Protein AF-A0A7R9XUR4-F1 (afdb_monomer_lite)

Organism: Micromonas pusilla (NCBI:txid38833)

Secondary structure (DSSP, 8-state):
---------S------------------------HHHHHHHHHHHHHHHHHHHHHHHHHHHHHHHHHHHHHHHHHHHHHHHHHHHHHHHHHHHHHHHHHHHHHHHHHHHHHHHHHHHTTS---------HHHHHH-STTEEEEEE-SS-EEEEETTS-EEE-S---HHHHHHHHT--TTSPPEE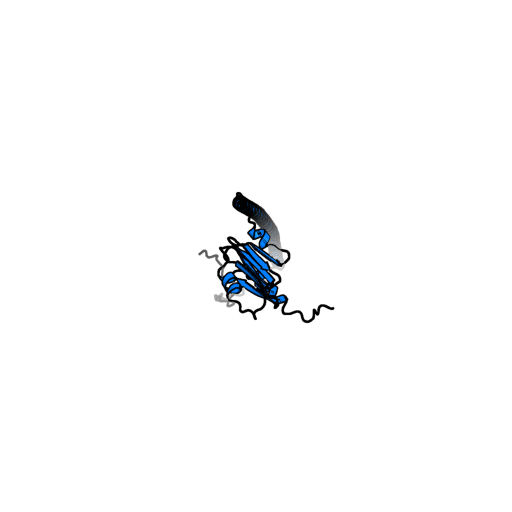EEEE-STT-EEEEETTS-EEEES--HHHHHHHTTGGG----PPP-

Sequence (229 aa):
MEAIFINPRVHTGKGYYERENVPAVATRRAEEVDREEANWIADCLRLELQDVEGHIAEMTACRDEFKRRLNAIEQAERKRQEAEAEKKRQAERVEAEKKRQAAEKKRQEEQKGLRRERGLYAHAYTFHNEDVNENFDESVSCIAMGDRATLMVYDHGGYSYTEGMPTGLYNKLHHRGANQPKPTYVAMGSMDRWYVRYDSGVSQWNNVPNSLTDAESYSAGMPGFRPGP

Radius of gyration: 51.28 Å; chains: 1; bounding box: 94×63×126 Å

Structure (mmCIF, N/CA/C/O backbone):
data_AF-A0A7R9XUR4-F1
#
_entry.id   AF-A0A7R9XUR4-F1
#
loop_
_atom_site.group_PDB
_atom_site.id
_atom_site.type_symbol
_atom_site.label_atom_id
_atom_site.label_alt_id
_atom_site.label_comp_id
_atom_site.label_asym_id
_atom_site.label_entity_id
_atom_site.label_seq_id
_atom_site.pdbx_PDB_ins_code
_atom_site.Cartn_x
_atom_site.Cartn_y
_atom_site.Cartn_z
_atom_site.occupancy
_atom_site.B_iso_or_equiv
_atom_site.auth_seq_id
_atom_site.auth_comp_id
_atom_site.auth_asym_id
_atom_site.auth_atom_id
_atom_site.pdbx_PDB_model_num
ATOM 1 N N . MET A 1 1 ? -3.921 -23.334 39.242 1.00 42.34 1 MET A N 1
ATOM 2 C CA . MET A 1 1 ? -4.392 -24.127 40.393 1.00 42.34 1 MET A CA 1
ATOM 3 C C . MET A 1 1 ? -5.076 -23.168 41.338 1.00 42.34 1 MET A C 1
ATOM 5 O O . MET A 1 1 ? -4.373 -22.425 41.995 1.00 42.34 1 MET A O 1
ATOM 9 N N . GLU A 1 2 ? -6.403 -23.154 41.356 1.00 35.41 2 GLU A N 1
ATOM 10 C CA . GLU A 1 2 ? -7.205 -22.590 42.447 1.00 35.41 2 GLU A CA 1
ATOM 11 C C . GLU A 1 2 ? -8.603 -23.202 42.314 1.00 35.41 2 GLU A C 1
ATOM 13 O O . GLU A 1 2 ? -9.255 -23.081 41.277 1.00 35.41 2 GLU A O 1
ATOM 18 N N . ALA A 1 3 ? -8.982 -24.003 43.307 1.00 41.41 3 ALA A N 1
ATOM 19 C CA . ALA A 1 3 ? -10.209 -24.782 43.320 1.00 41.41 3 ALA A CA 1
ATOM 20 C C . ALA A 1 3 ? -11.328 -23.946 43.949 1.00 41.41 3 ALA A C 1
ATOM 22 O O . ALA A 1 3 ? -11.285 -23.642 45.140 1.00 41.41 3 ALA A O 1
ATOM 23 N N . ILE A 1 4 ? -12.335 -23.589 43.152 1.00 42.12 4 ILE A N 1
ATOM 24 C CA . ILE A 1 4 ? -13.571 -22.979 43.645 1.00 42.12 4 ILE A CA 1
ATOM 25 C C . ILE A 1 4 ? -14.556 -24.112 43.939 1.00 42.12 4 ILE A C 1
ATOM 27 O O . ILE A 1 4 ? -14.951 -24.874 43.058 1.00 42.12 4 ILE A O 1
ATOM 31 N N . PHE A 1 5 ? -14.891 -24.230 45.220 1.00 42.75 5 PHE A N 1
ATOM 32 C CA . PHE A 1 5 ? -15.833 -25.172 45.806 1.00 42.75 5 PHE A CA 1
ATOM 33 C C . PHE A 1 5 ? -17.189 -25.150 45.086 1.00 42.75 5 PHE A C 1
ATOM 35 O O . PHE A 1 5 ? -17.923 -24.166 45.158 1.00 42.75 5 PHE A O 1
ATOM 42 N N . ILE A 1 6 ? -17.563 -26.274 44.472 1.00 48.28 6 ILE A N 1
ATOM 43 C CA . ILE A 1 6 ? -18.945 -26.562 44.081 1.00 48.28 6 ILE A CA 1
ATOM 44 C C . ILE A 1 6 ? -19.453 -27.619 45.055 1.00 48.28 6 ILE A C 1
ATOM 46 O O . ILE A 1 6 ? -19.022 -28.767 45.027 1.00 48.28 6 ILE A O 1
ATOM 50 N N . ASN A 1 7 ? -20.329 -27.190 45.958 1.00 40.88 7 ASN A N 1
ATOM 51 C CA . ASN A 1 7 ? -20.995 -28.007 46.963 1.00 40.88 7 ASN A CA 1
ATOM 52 C C . ASN A 1 7 ? -21.935 -29.019 46.264 1.00 40.88 7 ASN A C 1
ATOM 54 O O . ASN A 1 7 ? -22.969 -28.604 45.735 1.00 40.88 7 ASN A O 1
ATOM 58 N N . PRO A 1 8 ? -21.626 -30.330 46.214 1.00 45.00 8 PRO A N 1
ATOM 59 C CA . PRO A 1 8 ? -22.431 -31.306 45.497 1.00 45.00 8 PRO A CA 1
ATOM 60 C C . PRO A 1 8 ? -23.414 -31.947 46.479 1.00 45.00 8 PRO A C 1
ATOM 62 O O . PRO A 1 8 ? -23.272 -33.099 46.881 1.00 45.00 8 PRO A O 1
ATOM 65 N N . ARG A 1 9 ? -24.415 -31.183 46.917 1.00 45.38 9 ARG A N 1
ATOM 66 C CA . ARG A 1 9 ? -25.551 -31.718 47.681 1.00 45.38 9 ARG A CA 1
ATOM 67 C C . ARG A 1 9 ? -26.857 -31.210 47.099 1.00 45.38 9 ARG A C 1
ATOM 69 O O . ARG A 1 9 ? -27.591 -30.455 47.720 1.00 45.38 9 ARG A O 1
ATOM 76 N N . VAL A 1 10 ? -27.138 -31.661 45.882 1.00 48.62 10 VAL A N 1
ATOM 77 C CA . VAL A 1 10 ? -28.459 -31.547 45.269 1.00 48.62 10 VAL A CA 1
ATOM 78 C C . VAL A 1 10 ? -28.805 -32.907 44.657 1.00 48.62 10 VAL A C 1
ATOM 80 O O . VAL A 1 10 ? -28.312 -33.283 43.602 1.00 48.62 10 VAL A O 1
ATOM 83 N N . HIS A 1 11 ? -29.631 -33.641 45.403 1.00 49.12 11 HIS A N 1
ATOM 84 C CA . HIS A 1 11 ? -30.520 -34.722 44.971 1.00 49.12 11 HIS A CA 1
ATOM 85 C C . HIS A 1 11 ? -29.920 -35.961 44.285 1.00 49.12 11 HIS A C 1
ATOM 87 O O . HIS A 1 11 ? -30.037 -36.154 43.080 1.00 49.12 11 HIS A O 1
ATOM 93 N N . THR A 1 12 ? -29.494 -36.927 45.100 1.00 43.06 12 THR A N 1
ATOM 94 C CA . THR A 1 12 ? -29.798 -38.336 44.819 1.00 43.06 12 THR A CA 1
ATOM 95 C C . THR A 1 12 ? -30.914 -38.770 45.762 1.00 43.06 12 THR A C 1
ATOM 97 O O . THR A 1 12 ? -30.733 -38.935 46.966 1.00 43.06 12 THR A O 1
ATOM 100 N N . GLY A 1 13 ? -32.125 -38.870 45.215 1.00 49.09 13 GLY A N 1
ATOM 101 C CA . GLY A 1 13 ? -33.269 -39.414 45.928 1.00 49.09 13 GLY A CA 1
ATOM 102 C C . GLY A 1 13 ? -32.996 -40.864 46.307 1.00 49.09 13 GLY A C 1
ATOM 103 O O . GLY A 1 13 ? -32.956 -41.724 45.433 1.00 49.09 13 GLY A O 1
ATOM 104 N N . LYS A 1 14 ? -32.774 -41.104 47.600 1.00 38.53 14 LYS A N 1
ATOM 105 C CA . LYS A 1 14 ? -32.957 -42.372 48.319 1.00 38.53 14 LYS A CA 1
ATOM 106 C C . LYS A 1 14 ? -32.750 -42.072 49.800 1.00 38.53 14 LYS A C 1
ATOM 108 O O . LYS A 1 14 ? -31.632 -41.855 50.257 1.00 38.53 14 LYS A O 1
ATOM 113 N N . GLY A 1 15 ? -33.867 -41.953 50.508 1.00 39.53 15 GLY A N 1
ATOM 114 C CA . GLY A 1 15 ? -33.889 -41.704 51.939 1.00 39.53 15 GLY A CA 1
ATOM 115 C C . GLY A 1 15 ? -33.378 -42.912 52.713 1.00 39.53 15 GLY A C 1
ATOM 116 O O . GLY A 1 15 ? -33.797 -44.037 52.461 1.00 39.53 15 GLY A O 1
ATOM 117 N N . TYR A 1 16 ? -32.517 -42.639 53.683 1.00 41.19 16 TYR A N 1
ATOM 118 C CA . TYR A 1 16 ? -32.269 -43.507 54.822 1.00 41.19 16 TYR A CA 1
ATOM 119 C C . TYR A 1 16 ? -32.340 -42.619 56.061 1.00 41.19 16 TYR A C 1
ATOM 121 O O . TYR A 1 16 ? -31.356 -42.003 56.454 1.00 41.19 16 TYR A O 1
ATOM 129 N N . TYR A 1 17 ? -33.537 -42.508 56.628 1.00 41.31 17 TYR A N 1
ATOM 130 C CA . TYR A 1 17 ? -33.683 -42.223 58.047 1.00 41.31 17 TYR A CA 1
ATOM 131 C C . TYR A 1 17 ? -34.222 -43.507 58.661 1.00 41.31 17 TYR A C 1
ATOM 1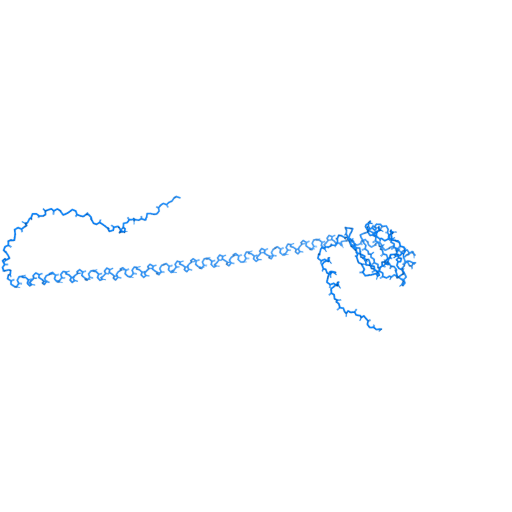33 O O . TYR A 1 17 ? -35.310 -43.966 58.304 1.00 41.31 17 TYR A O 1
ATOM 141 N N . GLU A 1 18 ? -33.413 -44.130 59.511 1.00 43.62 18 GLU A N 1
ATOM 142 C CA . GLU A 1 18 ? -33.859 -45.207 60.381 1.00 43.62 18 GLU A CA 1
ATOM 143 C C . GLU A 1 18 ? -35.013 -44.678 61.237 1.00 43.62 18 GLU A C 1
ATOM 145 O O . GLU A 1 18 ? -34.904 -43.639 61.890 1.00 43.62 18 GLU A O 1
ATOM 150 N N . ARG A 1 19 ? -36.151 -45.378 61.205 1.00 40.25 19 ARG A N 1
ATOM 151 C CA . ARG A 1 19 ? -37.194 -45.200 62.213 1.00 40.25 19 ARG A CA 1
ATOM 152 C C . ARG A 1 19 ? -36.639 -45.757 63.514 1.00 40.25 19 ARG A C 1
ATOM 154 O O . ARG A 1 19 ? -36.686 -46.966 63.731 1.00 40.25 19 ARG A O 1
ATOM 161 N N . GLU A 1 20 ? -36.141 -44.879 64.377 1.00 40.34 20 GLU A N 1
ATOM 162 C CA . GLU A 1 20 ? -36.091 -45.197 65.796 1.00 40.34 20 GLU A CA 1
ATOM 163 C C . GLU A 1 20 ? -37.498 -45.609 66.231 1.00 40.34 20 GLU A C 1
ATOM 165 O O . GLU A 1 20 ? -38.502 -44.949 65.942 1.00 40.34 20 GLU A O 1
ATOM 170 N N . ASN A 1 21 ? -37.558 -46.784 66.841 1.00 43.53 21 ASN A N 1
ATOM 171 C CA . ASN A 1 21 ? -38.768 -47.418 67.316 1.00 43.53 21 ASN A CA 1
ATOM 172 C C . ASN A 1 21 ? -39.282 -46.597 68.507 1.00 43.53 21 ASN A C 1
ATOM 174 O O . ASN A 1 21 ? -38.907 -46.847 69.651 1.00 43.53 21 ASN A O 1
ATOM 178 N N . VAL A 1 22 ? -40.078 -45.563 68.224 1.00 42.28 22 VAL A N 1
ATOM 179 C CA . VAL A 1 22 ? -40.751 -44.768 69.252 1.00 42.28 22 VAL A CA 1
ATOM 180 C C . VAL A 1 22 ? -41.670 -45.726 70.015 1.00 42.28 22 VAL A C 1
ATOM 182 O O . VAL A 1 22 ? -42.561 -46.316 69.395 1.00 42.28 22 VAL A O 1
ATOM 185 N N . PRO A 1 23 ? -41.470 -45.942 71.329 1.00 40.78 23 PRO A N 1
ATOM 186 C CA . PRO A 1 23 ? -42.371 -46.782 72.097 1.00 40.78 23 PRO A CA 1
ATOM 187 C C . PRO A 1 23 ? -43.762 -46.165 72.011 1.00 40.78 23 PRO A C 1
ATOM 189 O O . PRO A 1 23 ? -43.909 -44.950 72.149 1.00 40.78 23 PRO A O 1
ATOM 192 N N . ALA A 1 24 ? -44.764 -47.006 71.742 1.00 44.66 24 ALA A N 1
ATOM 193 C CA . ALA A 1 24 ? -46.162 -46.614 71.673 1.00 44.66 24 ALA A CA 1
ATOM 194 C C . ALA A 1 24 ? -46.514 -45.794 72.920 1.00 44.66 24 ALA A C 1
ATOM 196 O O . ALA A 1 24 ? -46.679 -46.334 74.016 1.00 44.66 24 ALA A O 1
ATOM 197 N N . VAL A 1 25 ? -46.576 -44.473 72.745 1.00 42.31 25 VAL A N 1
ATOM 198 C CA . VAL A 1 25 ? -47.071 -43.558 73.760 1.00 42.31 25 VAL A CA 1
ATOM 199 C C . VAL A 1 25 ? -48.511 -43.974 73.975 1.00 42.31 25 VAL A C 1
ATOM 201 O O . VAL A 1 25 ? -49.336 -43.887 73.066 1.00 42.31 25 VAL A O 1
ATOM 204 N N . ALA A 1 26 ? -48.769 -44.512 75.165 1.00 41.31 26 ALA A N 1
ATOM 205 C CA . ALA A 1 26 ? -50.099 -44.814 75.642 1.00 41.31 26 ALA A CA 1
ATOM 206 C C . ALA A 1 26 ? -51.014 -43.644 75.276 1.00 41.31 26 ALA A C 1
ATOM 208 O O . ALA A 1 26 ? -50.764 -42.513 75.698 1.00 41.31 26 ALA A O 1
ATOM 209 N N . THR A 1 27 ? -52.048 -43.918 74.480 1.00 47.22 27 THR A N 1
ATOM 210 C CA . THR A 1 27 ? -53.182 -43.023 74.266 1.00 47.22 27 THR A CA 1
ATOM 211 C C . THR A 1 27 ? -53.819 -42.769 75.625 1.00 47.22 27 THR A C 1
ATOM 213 O O . THR A 1 27 ? -54.737 -43.468 76.058 1.00 47.22 27 THR A O 1
ATOM 216 N N . ARG A 1 28 ? -53.274 -41.787 76.345 1.00 43.75 28 ARG A N 1
ATOM 217 C CA . ARG A 1 28 ? -53.955 -41.140 77.449 1.00 43.75 28 ARG A CA 1
ATOM 218 C C . ARG A 1 28 ? -55.170 -40.473 76.831 1.00 43.75 28 ARG A C 1
ATOM 220 O O . ARG A 1 28 ? -55.047 -39.676 75.906 1.00 43.75 28 ARG A O 1
ATOM 227 N N . ARG A 1 29 ? -56.323 -40.935 77.307 1.00 41.81 29 ARG A N 1
ATOM 228 C CA . ARG A 1 29 ? -57.635 -40.293 77.286 1.00 41.81 29 ARG A CA 1
ATOM 229 C C . ARG A 1 29 ? -57.513 -38.820 76.878 1.00 41.81 29 ARG A C 1
ATOM 231 O O . ARG A 1 29 ? -56.930 -38.037 77.620 1.00 41.81 29 ARG A O 1
ATOM 238 N N . ALA A 1 30 ? -58.032 -38.482 75.699 1.00 44.97 30 ALA A N 1
ATOM 239 C CA . ALA A 1 30 ? -58.377 -37.106 75.387 1.00 44.97 30 ALA A CA 1
ATOM 240 C C . ALA A 1 30 ? -59.469 -36.719 76.389 1.00 44.97 30 ALA A C 1
ATOM 242 O O . ALA A 1 30 ? -60.631 -37.094 76.234 1.00 44.97 30 ALA A O 1
ATOM 243 N N . GLU A 1 31 ? -59.050 -36.120 77.497 1.00 52.34 31 GLU A N 1
ATOM 244 C CA . GLU A 1 31 ? -59.938 -35.339 78.341 1.00 52.34 31 GLU A CA 1
ATOM 245 C C . GLU A 1 31 ? -60.527 -34.248 77.443 1.00 52.34 31 GLU A C 1
ATOM 247 O O . GLU A 1 31 ? -59.823 -33.706 76.586 1.00 52.34 31 GLU A O 1
ATOM 252 N N . GLU A 1 32 ? -61.835 -34.017 77.557 1.00 52.84 32 GLU A N 1
ATOM 253 C CA . GLU A 1 32 ? -62.508 -32.884 76.929 1.00 52.84 32 GLU A CA 1
ATOM 254 C C . GLU A 1 32 ? -61.801 -31.615 77.409 1.00 52.84 32 GLU A C 1
ATOM 256 O O . GLU A 1 32 ? -62.109 -31.087 78.472 1.00 52.84 32 GLU A O 1
ATOM 261 N N . VAL A 1 33 ? -60.800 -31.167 76.646 1.00 53.78 33 VAL A N 1
ATOM 262 C CA . VAL A 1 33 ? -60.282 -29.809 76.746 1.00 53.78 33 VAL A CA 1
ATOM 263 C C . VAL A 1 33 ? -61.493 -28.932 76.513 1.00 53.78 33 VAL A C 1
ATOM 265 O O . VAL A 1 33 ? -62.175 -29.075 75.488 1.00 53.78 33 VAL A O 1
ATOM 268 N N . ASP A 1 34 ? -61.799 -28.102 77.503 1.00 59.34 34 ASP A N 1
ATOM 269 C CA . ASP A 1 34 ? -62.943 -27.218 77.440 1.00 59.34 34 ASP A CA 1
ATOM 270 C C . ASP A 1 34 ? -62.868 -26.449 76.117 1.00 59.34 34 ASP A C 1
ATOM 272 O O . ASP A 1 34 ? -61.794 -26.011 75.687 1.00 59.34 34 ASP A O 1
ATOM 276 N N . ARG A 1 35 ? -63.989 -26.357 75.403 1.00 66.00 35 ARG A N 1
ATOM 277 C CA . ARG A 1 35 ? -64.010 -25.844 74.023 1.00 66.00 35 ARG A CA 1
ATOM 278 C C . ARG A 1 35 ? -63.447 -24.412 73.967 1.00 66.00 35 ARG A C 1
ATOM 280 O O . ARG A 1 35 ? -62.932 -23.990 72.936 1.00 66.00 35 ARG A O 1
ATOM 287 N N . GLU A 1 36 ? -63.507 -23.703 75.093 1.00 66.19 36 GLU A N 1
ATOM 288 C CA . GLU A 1 36 ? -62.889 -22.397 75.329 1.00 66.19 36 GLU A CA 1
ATOM 289 C C . GLU A 1 36 ? -61.356 -22.438 75.433 1.00 66.19 36 GLU A C 1
ATOM 291 O O . GLU A 1 36 ? -60.692 -21.588 74.844 1.00 66.19 36 GLU A O 1
ATOM 296 N N . GLU A 1 37 ? -60.771 -23.431 76.102 1.00 72.81 37 GLU A N 1
ATOM 297 C CA . GLU A 1 37 ? -59.318 -23.560 76.280 1.00 72.81 37 GLU A CA 1
ATOM 298 C C . GLU A 1 37 ? -58.626 -23.927 74.955 1.00 72.81 37 GLU A C 1
ATOM 300 O O . GLU A 1 37 ? -57.595 -23.356 74.593 1.00 72.81 37 GLU A O 1
ATOM 305 N N . ALA A 1 38 ? -59.249 -24.806 74.162 1.00 75.12 38 ALA A N 1
ATOM 306 C CA . ALA A 1 38 ? -58.788 -25.132 72.812 1.00 75.12 38 ALA A CA 1
ATOM 307 C C . ALA A 1 38 ? -58.878 -23.927 71.855 1.00 75.12 38 ALA A C 1
ATOM 309 O O . ALA A 1 38 ? -57.972 -23.714 71.047 1.00 75.12 38 ALA A O 1
ATOM 310 N N . ASN A 1 39 ? -59.941 -23.119 71.964 1.00 79.81 39 ASN A N 1
ATOM 311 C CA . ASN A 1 39 ? -60.085 -21.884 71.190 1.00 79.81 39 ASN A CA 1
ATOM 312 C C . ASN A 1 39 ? -59.041 -20.833 71.595 1.00 79.81 39 ASN A C 1
ATOM 314 O O . ASN A 1 39 ? -58.477 -20.178 70.723 1.00 79.81 39 ASN A O 1
ATOM 318 N N . TRP A 1 40 ? -58.728 -20.712 72.887 1.00 84.06 40 TRP A N 1
ATOM 319 C CA . TRP A 1 40 ? -57.701 -19.790 73.375 1.00 84.06 40 TRP A CA 1
ATOM 320 C C . TRP A 1 40 ? -56.297 -20.160 72.872 1.00 84.06 40 TRP A C 1
ATOM 322 O O . TRP A 1 40 ? -55.581 -19.301 72.360 1.00 84.06 40 TRP A O 1
ATOM 332 N N . ILE A 1 41 ? -55.923 -21.445 72.923 1.00 83.44 41 ILE A N 1
ATOM 333 C CA . ILE A 1 41 ? -54.640 -21.927 72.377 1.00 83.44 41 ILE A CA 1
ATOM 334 C C . ILE A 1 41 ? -54.569 -21.688 70.861 1.00 83.44 41 ILE A C 1
ATOM 336 O O . ILE A 1 41 ? -53.531 -21.260 70.350 1.00 83.44 41 ILE A O 1
ATOM 340 N N . ALA A 1 42 ? -55.665 -21.937 70.137 1.00 82.75 42 ALA A N 1
ATOM 341 C CA . ALA A 1 42 ? -55.741 -21.677 68.703 1.00 82.75 42 ALA A CA 1
ATOM 342 C C . ALA A 1 42 ? -55.574 -20.183 68.374 1.00 82.75 42 ALA A C 1
ATOM 344 O O . ALA A 1 42 ? -54.839 -19.857 67.441 1.00 82.75 42 ALA A O 1
ATOM 345 N N . ASP A 1 43 ? -56.182 -19.281 69.149 1.00 84.31 43 ASP A N 1
ATOM 346 C CA . ASP A 1 43 ? -56.020 -17.832 68.980 1.00 84.31 43 ASP A CA 1
ATOM 347 C C . ASP A 1 43 ? -54.592 -17.362 69.298 1.00 84.31 43 ASP A C 1
ATOM 349 O O . ASP A 1 43 ? -54.036 -16.554 68.548 1.00 84.31 43 ASP A O 1
ATOM 353 N N . CYS A 1 44 ? -53.953 -17.905 70.341 1.00 84.94 44 CYS A N 1
ATOM 354 C CA . CYS A 1 44 ? -52.548 -17.625 70.658 1.00 84.94 44 CYS A CA 1
ATOM 355 C C . CYS A 1 44 ? -51.604 -18.049 69.523 1.00 84.94 44 CYS A C 1
ATOM 357 O O . CYS A 1 44 ? -50.788 -17.247 69.070 1.00 84.94 44 CYS A O 1
ATOM 359 N N . LEU A 1 45 ? -51.755 -19.271 69.005 1.00 86.50 45 LEU A N 1
ATOM 360 C CA . LEU A 1 45 ? -50.951 -19.759 67.878 1.00 86.50 45 LEU A CA 1
ATOM 361 C C . LEU A 1 45 ? -51.198 -18.948 66.601 1.00 86.50 45 LEU A C 1
ATOM 363 O O . LEU A 1 45 ? -50.281 -18.733 65.811 1.00 86.50 45 LEU A O 1
ATOM 367 N N . ARG A 1 46 ? -52.430 -18.475 66.388 1.00 86.56 46 ARG A N 1
ATOM 368 C CA . ARG A 1 46 ? -52.774 -17.630 65.239 1.00 86.56 46 ARG A CA 1
ATOM 369 C C . ARG A 1 46 ? -52.060 -16.280 65.293 1.00 86.56 46 ARG A C 1
ATOM 371 O O . ARG A 1 46 ? -51.617 -15.798 64.254 1.00 86.56 46 ARG A O 1
ATOM 378 N N . LEU A 1 47 ? -51.935 -15.692 66.483 1.00 85.88 47 LEU A N 1
ATOM 379 C CA . LEU A 1 47 ? -51.187 -14.450 66.696 1.00 85.88 47 LEU A CA 1
ATOM 380 C C . LEU A 1 47 ? -49.684 -14.646 66.456 1.00 85.88 47 LEU A C 1
ATOM 382 O O . LEU A 1 47 ? -49.075 -13.832 65.768 1.00 85.88 47 LEU A O 1
ATOM 386 N N . GLU A 1 48 ? -49.098 -15.740 66.946 1.00 86.50 48 GLU A N 1
ATOM 387 C CA . GLU A 1 48 ? -47.683 -16.061 66.695 1.00 86.50 48 GLU A CA 1
ATOM 388 C C . GLU A 1 48 ? -47.401 -16.328 65.210 1.00 86.50 48 GLU A C 1
ATOM 390 O O . GLU A 1 48 ? -46.396 -15.866 64.672 1.00 86.50 48 GLU A O 1
ATOM 395 N N . LEU A 1 49 ? -48.306 -17.024 64.513 1.00 86.69 49 LEU A N 1
ATOM 396 C CA . LEU A 1 49 ? -48.198 -17.231 63.067 1.00 86.69 49 LEU A CA 1
ATOM 397 C C . LEU A 1 49 ? -48.267 -15.908 62.297 1.00 86.69 49 LEU A C 1
ATOM 399 O O . LEU A 1 49 ? -47.475 -15.717 61.378 1.00 86.69 49 LEU A O 1
ATOM 403 N N . GLN A 1 50 ? -49.151 -14.982 62.687 1.00 89.94 50 GLN A N 1
ATOM 404 C CA . GLN A 1 50 ? -49.206 -13.646 62.081 1.00 89.94 50 GLN A CA 1
ATOM 405 C C . GLN A 1 50 ? -47.913 -12.854 62.304 1.00 89.94 50 GLN A C 1
ATOM 407 O O . GLN A 1 50 ? -47.461 -12.161 61.393 1.00 89.94 50 GLN A O 1
ATOM 412 N N . ASP A 1 51 ? -47.302 -12.967 63.483 1.00 91.00 51 ASP A N 1
ATOM 413 C CA . ASP A 1 51 ? -46.035 -12.300 63.784 1.00 91.00 51 ASP A CA 1
ATOM 414 C C . ASP A 1 51 ? -44.881 -12.877 62.946 1.00 91.00 51 ASP A C 1
ATOM 416 O O . ASP A 1 51 ? -44.098 -12.140 62.342 1.00 91.00 51 ASP A O 1
ATOM 420 N N . VAL A 1 52 ? -44.813 -14.205 62.807 1.00 89.94 52 VAL A N 1
ATOM 421 C CA . VAL A 1 52 ? -43.819 -14.873 61.951 1.00 89.94 52 VAL A CA 1
ATOM 422 C C . VAL A 1 52 ? -44.035 -14.540 60.471 1.00 89.94 52 VAL A C 1
ATOM 424 O O . VAL A 1 52 ? -43.067 -14.277 59.756 1.00 89.94 52 VAL A O 1
ATOM 427 N N . GLU A 1 53 ? -45.280 -14.504 59.994 1.00 91.31 53 GLU A N 1
ATOM 428 C CA . GLU A 1 53 ? -45.610 -14.069 58.632 1.00 91.31 53 GLU A CA 1
ATOM 429 C C . GLU A 1 53 ? -45.198 -12.610 58.383 1.00 91.31 53 GLU A C 1
ATOM 431 O O . GLU A 1 53 ? -44.654 -12.303 57.318 1.00 91.31 53 GLU A O 1
ATOM 436 N N . GLY A 1 54 ? -45.373 -11.733 59.378 1.00 90.75 54 GLY A N 1
ATOM 437 C CA . GLY A 1 54 ? -44.884 -10.354 59.358 1.00 90.75 54 GLY A CA 1
ATOM 438 C C . GLY A 1 54 ? -43.364 -10.279 59.203 1.00 90.75 54 GLY A C 1
ATOM 439 O O . GLY A 1 54 ? -42.864 -9.642 58.273 1.00 90.75 54 GLY A O 1
ATOM 440 N N . HIS A 1 55 ? -42.619 -11.014 60.030 1.00 91.88 55 HIS A N 1
ATOM 441 C CA . HIS A 1 55 ? -41.158 -11.080 59.938 1.00 91.88 55 HIS A CA 1
ATOM 442 C C . HIS A 1 55 ? -40.674 -11.669 58.600 1.00 91.88 55 HIS A C 1
ATOM 444 O O . HIS A 1 55 ? -39.686 -11.200 58.027 1.00 91.88 55 HIS A O 1
ATOM 450 N N . ILE A 1 56 ? -41.367 -12.675 58.053 1.00 91.75 56 ILE A N 1
ATOM 451 C CA . ILE A 1 56 ? -41.066 -13.220 56.720 1.00 91.75 56 ILE A CA 1
ATOM 452 C C . ILE A 1 56 ? -41.290 -12.147 55.647 1.00 91.75 56 ILE A C 1
ATOM 454 O O . ILE A 1 56 ? -40.442 -11.984 54.764 1.00 91.75 56 ILE A O 1
ATOM 458 N N . ALA A 1 57 ? -42.384 -11.387 55.721 1.00 91.44 57 ALA A N 1
ATOM 459 C CA . ALA A 1 57 ? -42.662 -10.304 54.784 1.00 91.44 57 ALA A CA 1
ATOM 460 C C . ALA A 1 57 ? -41.556 -9.233 54.813 1.00 91.44 57 ALA A C 1
ATOM 462 O O . ALA A 1 57 ? -41.019 -8.880 53.759 1.00 91.44 57 ALA A O 1
ATOM 463 N N . GLU A 1 58 ? -41.122 -8.796 55.995 1.00 93.00 58 GLU A N 1
ATOM 464 C CA . GLU A 1 58 ? -40.016 -7.841 56.148 1.00 93.00 58 GLU A CA 1
ATOM 465 C C . GLU A 1 58 ? -38.696 -8.378 55.582 1.00 93.00 58 GLU A C 1
ATOM 467 O O . GLU A 1 58 ? -38.015 -7.702 54.803 1.00 93.00 58 GLU A O 1
ATOM 472 N N . MET A 1 59 ? -38.360 -9.632 55.893 1.00 92.44 59 MET A N 1
ATOM 473 C CA . MET A 1 59 ? -37.160 -10.290 55.373 1.00 92.44 59 MET A CA 1
ATOM 474 C C . MET A 1 59 ? -37.186 -10.422 53.846 1.00 92.44 59 MET A C 1
ATOM 476 O O . MET A 1 59 ? -36.157 -10.246 53.186 1.00 92.44 59 MET A O 1
ATOM 480 N N . THR A 1 60 ? -38.350 -10.699 53.252 1.00 93.25 60 THR A N 1
ATOM 481 C CA . THR A 1 60 ? -38.488 -10.756 51.789 1.00 93.25 60 THR A CA 1
ATOM 482 C C . THR A 1 60 ? -38.368 -9.381 51.136 1.00 93.25 60 THR A C 1
ATOM 484 O O . THR A 1 60 ? -37.677 -9.270 50.121 1.00 93.25 60 THR A O 1
ATOM 487 N N . ALA A 1 61 ? -38.936 -8.333 51.738 1.00 92.88 61 ALA A N 1
ATOM 488 C CA . ALA A 1 61 ? -38.796 -6.960 51.259 1.00 92.88 61 ALA A CA 1
ATOM 489 C C . ALA A 1 61 ? -37.332 -6.493 51.309 1.00 92.88 61 ALA A C 1
ATOM 491 O O . ALA A 1 61 ? -36.805 -5.981 50.319 1.00 92.88 61 ALA A O 1
ATOM 492 N N . CYS A 1 62 ? -36.646 -6.767 52.422 1.00 94.38 62 CYS A N 1
ATOM 493 C CA . CYS A 1 62 ? -35.227 -6.475 52.605 1.00 94.38 62 CYS A CA 1
ATOM 494 C C . CYS A 1 62 ? -34.359 -7.208 51.566 1.00 94.38 62 CYS A C 1
ATOM 496 O O . CYS A 1 62 ? -33.528 -6.604 50.882 1.00 94.38 62 CYS A O 1
ATOM 498 N N . ARG A 1 63 ? -34.604 -8.508 51.356 1.00 94.50 63 ARG A N 1
ATOM 499 C CA . ARG A 1 63 ? -33.919 -9.309 50.328 1.00 94.50 63 ARG A CA 1
ATOM 500 C C . ARG A 1 63 ? -34.108 -8.732 48.924 1.00 94.50 63 ARG A C 1
ATOM 502 O O . ARG A 1 63 ? -33.159 -8.704 48.138 1.00 94.50 63 ARG A O 1
ATOM 509 N N . ASP A 1 64 ? -35.319 -8.312 48.582 1.00 94.69 64 ASP A N 1
ATOM 510 C CA . ASP A 1 64 ? -35.619 -7.797 47.248 1.00 94.69 64 ASP A CA 1
ATOM 511 C C . ASP A 1 64 ? -35.005 -6.404 47.030 1.00 94.69 64 ASP A C 1
ATOM 513 O O . ASP A 1 64 ? -34.539 -6.100 45.928 1.00 94.69 64 ASP A O 1
ATOM 517 N N . GLU A 1 65 ? -34.887 -5.593 48.084 1.00 94.88 65 GLU A N 1
ATOM 518 C CA . GLU A 1 65 ? -34.113 -4.351 48.054 1.00 94.88 65 GLU A CA 1
ATOM 519 C C . GLU A 1 65 ? -32.617 -4.618 47.822 1.00 94.88 65 GLU A C 1
ATOM 521 O O . GLU A 1 65 ? -32.009 -4.003 46.940 1.00 94.88 65 GLU A O 1
ATOM 526 N N . PHE A 1 66 ? -32.027 -5.586 48.531 1.00 94.88 66 PHE A N 1
ATOM 527 C CA . PHE A 1 66 ? -30.634 -5.987 48.311 1.00 94.88 66 PHE A CA 1
ATOM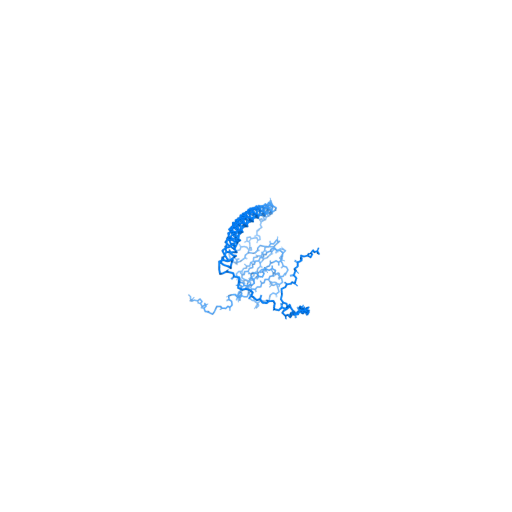 528 C C . PHE A 1 66 ? -30.388 -6.473 46.880 1.00 94.88 66 PHE A C 1
ATOM 530 O O . PHE A 1 66 ? -29.401 -6.073 46.261 1.00 94.88 66 PHE A O 1
ATOM 537 N N . LYS A 1 67 ? -31.307 -7.261 46.310 1.00 95.62 67 LYS A N 1
ATOM 538 C CA . LYS A 1 67 ? -31.231 -7.688 44.902 1.00 95.62 67 LYS A CA 1
ATOM 539 C C . LYS A 1 67 ? -31.246 -6.506 43.935 1.00 95.62 67 LYS A C 1
ATOM 541 O O . LYS A 1 67 ? -30.475 -6.493 42.978 1.00 95.62 67 LYS A O 1
ATOM 546 N N . ARG A 1 68 ? -32.086 -5.493 44.176 1.00 94.44 68 ARG A N 1
ATOM 547 C CA . ARG A 1 68 ? -32.113 -4.275 43.344 1.00 94.44 68 ARG A CA 1
ATOM 548 C C . ARG A 1 68 ? -30.795 -3.510 43.428 1.00 94.44 68 ARG A C 1
ATOM 550 O O . ARG A 1 68 ? -30.289 -3.078 42.395 1.00 94.44 68 ARG A O 1
ATOM 557 N N . ARG A 1 69 ? -30.222 -3.378 44.629 1.00 94.75 69 ARG A N 1
ATOM 558 C CA . ARG A 1 69 ? -28.926 -2.710 44.831 1.00 94.75 69 ARG A CA 1
ATOM 559 C C . ARG A 1 69 ? -27.783 -3.464 44.149 1.00 94.75 69 ARG A C 1
ATOM 561 O O . ARG A 1 69 ? -26.985 -2.830 43.469 1.00 94.75 69 ARG A O 1
ATOM 568 N N . LEU A 1 70 ? -27.745 -4.793 44.256 1.00 95.00 70 LEU A N 1
ATOM 569 C CA . LEU A 1 70 ? -26.759 -5.628 43.560 1.00 95.00 70 LEU A CA 1
ATOM 570 C C . LEU A 1 70 ? -26.851 -5.464 42.040 1.00 95.00 70 LEU A C 1
ATOM 572 O O . LEU A 1 70 ? -25.853 -5.140 41.403 1.00 95.00 70 LEU A O 1
ATOM 576 N N . ASN A 1 71 ? -28.055 -5.561 41.472 1.00 94.38 71 ASN A N 1
ATOM 577 C CA . ASN A 1 71 ? -28.254 -5.362 40.035 1.00 94.38 71 ASN A CA 1
ATOM 578 C C . ASN A 1 71 ? -27.830 -3.955 39.576 1.00 94.38 71 ASN A C 1
ATOM 580 O O . ASN A 1 71 ? -27.275 -3.800 38.489 1.00 94.38 71 ASN A O 1
ATOM 584 N N . ALA A 1 72 ? -28.069 -2.921 40.390 1.00 94.38 72 ALA A N 1
ATOM 585 C CA . ALA A 1 72 ? -27.639 -1.559 40.079 1.00 94.38 72 ALA A CA 1
ATOM 586 C C . ALA A 1 72 ? -26.106 -1.415 40.083 1.00 94.38 72 ALA A C 1
ATOM 588 O O . ALA A 1 72 ? -25.555 -0.745 39.207 1.00 94.38 72 ALA A O 1
ATOM 589 N N . ILE A 1 73 ? -25.419 -2.066 41.028 1.00 93.94 73 ILE A N 1
ATOM 590 C CA . ILE A 1 73 ? -23.952 -2.090 41.100 1.00 93.94 73 ILE A CA 1
ATOM 591 C C . ILE A 1 73 ? -23.374 -2.827 39.888 1.00 93.94 73 ILE A C 1
ATOM 593 O O . ILE A 1 73 ? -22.522 -2.270 39.198 1.00 93.94 73 ILE A O 1
ATOM 597 N N . GLU A 1 74 ? -23.892 -4.010 39.554 1.00 92.81 74 GLU A N 1
ATOM 598 C CA . GLU A 1 74 ? -23.434 -4.776 38.388 1.00 92.81 74 GLU A CA 1
ATOM 599 C C . GLU A 1 74 ? -23.623 -4.001 37.076 1.00 92.81 74 GLU A C 1
ATOM 601 O O . GLU A 1 74 ? -22.735 -3.977 36.221 1.00 92.81 74 GLU A O 1
ATOM 606 N N . GLN A 1 75 ? -24.760 -3.318 36.905 1.00 92.75 75 GLN A N 1
ATOM 607 C CA . GLN A 1 75 ? -24.983 -2.477 35.727 1.00 92.75 75 GLN A CA 1
ATOM 608 C C . GLN A 1 75 ? -24.037 -1.272 35.682 1.00 92.75 75 GLN A C 1
ATOM 610 O O . GLN A 1 75 ? -23.582 -0.891 34.601 1.00 92.75 75 GLN A O 1
ATOM 615 N N . ALA A 1 76 ? -23.724 -0.668 36.830 1.00 93.56 76 ALA A N 1
ATOM 616 C CA . ALA A 1 76 ? -22.765 0.427 36.904 1.00 93.56 76 ALA A CA 1
ATOM 617 C C . ALA A 1 76 ? -21.339 -0.037 36.563 1.00 93.56 76 ALA A C 1
ATOM 619 O O . ALA A 1 76 ? -20.627 0.667 35.846 1.00 93.56 76 ALA A O 1
ATOM 620 N N . GLU A 1 77 ? -20.931 -1.223 37.017 1.00 92.69 77 GLU A N 1
ATOM 621 C CA . GLU A 1 77 ? -19.629 -1.807 36.686 1.00 92.69 77 GLU A CA 1
ATOM 622 C C . GLU A 1 77 ? -19.512 -2.159 35.204 1.00 92.69 77 GLU A C 1
ATOM 624 O O . GLU A 1 77 ? -18.515 -1.797 34.578 1.00 92.69 77 GLU A O 1
ATOM 629 N N . ARG A 1 78 ? -20.549 -2.759 34.604 1.00 92.94 78 ARG A N 1
ATOM 630 C CA . ARG A 1 78 ? -20.570 -3.033 33.156 1.00 92.94 78 ARG A CA 1
ATOM 631 C C . ARG A 1 78 ? -20.403 -1.757 32.334 1.00 92.94 78 ARG A C 1
ATOM 633 O O . ARG A 1 78 ? -19.554 -1.714 31.449 1.00 92.94 78 ARG A O 1
ATOM 640 N N . LYS A 1 79 ? -21.115 -0.682 32.687 1.00 93.00 79 LYS A N 1
ATOM 641 C CA . LYS A 1 79 ? -20.967 0.624 32.018 1.00 93.00 79 LYS A CA 1
ATOM 642 C C . LYS A 1 79 ? -19.557 1.205 32.160 1.00 93.00 79 LYS A C 1
ATOM 644 O O . LYS A 1 79 ? -19.053 1.820 31.223 1.00 93.00 79 LYS A O 1
ATOM 649 N N . ARG A 1 80 ? -18.905 1.023 33.315 1.00 92.31 80 ARG A N 1
ATOM 650 C CA . ARG A 1 80 ? -17.511 1.460 33.522 1.00 92.31 80 ARG A CA 1
ATOM 651 C C . ARG A 1 80 ? -16.540 0.665 32.649 1.00 92.31 80 ARG A C 1
ATOM 653 O O . ARG A 1 80 ? -15.691 1.276 32.008 1.00 92.31 80 ARG A O 1
ATOM 660 N N . GLN A 1 81 ? -16.703 -0.655 32.579 1.00 93.38 81 GLN A N 1
ATOM 661 C CA . GLN A 1 81 ? -15.875 -1.523 31.737 1.00 93.38 81 GLN A CA 1
ATOM 662 C C . GLN A 1 81 ? -16.053 -1.215 30.245 1.00 93.38 81 GLN A C 1
ATOM 664 O O . GLN A 1 81 ? -15.068 -1.139 29.513 1.00 93.38 81 GLN A O 1
ATOM 669 N N . GLU A 1 82 ? -17.285 -0.977 29.794 1.00 92.69 82 GLU A N 1
ATOM 670 C CA . GLU A 1 82 ? -17.573 -0.571 28.414 1.00 92.69 82 GLU A CA 1
ATOM 671 C C . GLU A 1 82 ? -16.914 0.772 28.071 1.00 92.69 82 GLU A C 1
ATOM 673 O O . GLU A 1 82 ? -16.240 0.880 27.045 1.00 92.69 82 GLU A O 1
ATOM 678 N N . ALA A 1 83 ? -17.019 1.770 28.956 1.00 92.81 83 ALA A N 1
ATOM 679 C CA . ALA A 1 83 ? -16.387 3.075 28.760 1.00 92.81 83 ALA A CA 1
ATOM 680 C C . ALA A 1 83 ? -14.849 2.995 28.747 1.00 92.81 83 ALA A C 1
ATOM 682 O O . ALA A 1 83 ? -14.189 3.707 27.986 1.00 92.81 83 ALA A O 1
ATOM 683 N N . GLU A 1 84 ? -14.253 2.135 29.573 1.00 92.62 84 GLU A N 1
ATOM 684 C CA . GLU A 1 84 ? -12.805 1.913 29.592 1.00 92.62 84 GLU A CA 1
ATOM 685 C C . GLU A 1 84 ? -12.324 1.183 28.329 1.00 92.62 84 GLU A C 1
ATOM 687 O O . GLU A 1 84 ? -11.336 1.590 27.709 1.00 92.62 84 GLU A O 1
ATOM 692 N N . ALA A 1 85 ? -13.064 0.165 27.882 1.00 92.44 85 ALA A N 1
ATOM 693 C CA . ALA A 1 85 ? -12.787 -0.539 26.635 1.00 92.44 85 ALA A CA 1
ATOM 694 C C . ALA A 1 85 ? -12.910 0.389 25.417 1.00 92.44 85 ALA A C 1
ATOM 696 O O . ALA A 1 85 ? -12.088 0.319 24.500 1.00 92.44 85 ALA A O 1
ATOM 697 N N . GLU A 1 86 ? -13.896 1.289 25.405 1.00 92.12 86 GLU A N 1
ATOM 698 C CA . GLU A 1 86 ? -14.052 2.277 24.339 1.00 92.12 86 GLU A CA 1
ATOM 699 C C . GLU A 1 86 ? -12.894 3.283 24.320 1.00 92.12 86 GLU A C 1
ATOM 701 O O . GLU A 1 86 ? -12.307 3.513 23.260 1.00 92.12 86 GLU A O 1
ATOM 706 N N . LYS A 1 87 ? -12.481 3.807 25.482 1.00 93.12 87 LYS A N 1
ATOM 707 C CA . LYS A 1 87 ? -11.297 4.677 25.589 1.00 93.12 87 LYS A CA 1
ATOM 708 C C . LYS A 1 87 ? -10.031 3.985 25.093 1.00 93.12 87 LYS A C 1
ATOM 710 O O . LYS A 1 87 ? -9.257 4.591 24.353 1.00 93.12 87 LYS A O 1
ATOM 715 N N . LYS A 1 88 ? -9.835 2.712 25.446 1.00 93.75 88 LYS A N 1
ATOM 716 C CA . LYS A 1 88 ? -8.691 1.925 24.973 1.00 93.75 88 LYS A CA 1
ATOM 717 C C . LYS A 1 88 ? -8.720 1.747 23.452 1.00 93.75 88 LYS A C 1
ATOM 719 O O . LYS A 1 88 ? -7.716 2.002 22.794 1.00 93.75 88 LYS A O 1
ATOM 724 N N . ARG A 1 89 ? -9.881 1.416 22.876 1.00 91.56 89 ARG A N 1
ATOM 725 C CA . ARG A 1 89 ? -10.062 1.314 21.415 1.00 91.56 89 ARG A CA 1
ATOM 726 C C . ARG A 1 89 ? -9.798 2.640 20.701 1.00 91.56 89 ARG A C 1
ATOM 728 O O . ARG A 1 89 ? -9.205 2.645 19.625 1.00 91.56 89 ARG A O 1
ATOM 735 N N . GLN A 1 90 ? -10.231 3.763 21.273 1.00 90.94 90 GLN A N 1
ATOM 736 C CA . GLN A 1 90 ? -9.949 5.089 20.718 1.00 90.94 90 GLN A CA 1
ATOM 737 C C . GLN A 1 90 ? -8.449 5.416 20.780 1.00 90.94 90 GLN A C 1
ATOM 739 O O . GLN A 1 90 ? -7.892 5.873 19.783 1.00 90.94 90 GLN A O 1
ATOM 744 N N . ALA A 1 91 ? -7.775 5.120 21.895 1.00 92.44 91 ALA A N 1
ATOM 745 C CA . ALA A 1 91 ? -6.332 5.315 22.031 1.00 92.44 91 ALA A CA 1
ATOM 746 C C . ALA A 1 91 ? -5.535 4.474 21.016 1.00 92.44 91 ALA A C 1
ATOM 748 O O . ALA A 1 91 ? -4.658 5.006 20.335 1.00 92.44 91 ALA A O 1
ATOM 749 N N . GLU A 1 92 ? -5.895 3.199 20.841 1.00 93.12 92 GLU A N 1
ATOM 750 C CA . GLU A 1 92 ? -5.278 2.306 19.851 1.00 93.12 92 GLU A CA 1
ATOM 751 C C . GLU A 1 92 ? -5.469 2.818 18.414 1.00 93.12 92 GLU A C 1
ATOM 753 O O . GLU A 1 92 ? -4.533 2.779 17.614 1.00 93.12 92 GLU A O 1
ATOM 758 N N . ARG A 1 93 ? -6.651 3.358 18.078 1.00 91.56 93 ARG A N 1
ATOM 759 C CA . ARG A 1 93 ? -6.911 3.968 16.760 1.00 91.56 93 ARG A CA 1
ATOM 760 C C . ARG A 1 93 ? -6.029 5.189 16.510 1.00 91.56 93 ARG A C 1
ATOM 762 O O . ARG A 1 93 ? -5.421 5.280 15.446 1.00 91.56 93 ARG A O 1
ATOM 769 N N . VAL A 1 94 ? -5.922 6.087 17.488 1.00 93.88 94 VAL A N 1
ATOM 770 C CA . VAL A 1 94 ? -5.079 7.289 17.384 1.00 93.88 94 VAL A CA 1
ATOM 771 C C . VAL A 1 94 ? -3.600 6.913 17.269 1.00 93.88 94 VAL A C 1
ATOM 773 O O . VAL A 1 94 ? -2.868 7.510 16.480 1.00 93.88 94 VAL A O 1
ATOM 776 N N . GLU A 1 95 ? -3.135 5.912 18.018 1.00 93.94 95 GLU A N 1
ATOM 777 C CA . GLU A 1 95 ? -1.752 5.436 17.925 1.00 93.94 95 GLU A CA 1
ATOM 778 C C . GLU A 1 95 ? -1.466 4.772 16.569 1.00 93.94 95 GLU A C 1
ATOM 780 O O . GLU A 1 95 ? -0.432 5.040 15.951 1.00 93.94 95 GLU A O 1
ATOM 785 N N . ALA A 1 96 ? -2.390 3.948 16.069 1.00 92.62 96 ALA A N 1
ATOM 786 C CA . ALA A 1 96 ? -2.275 3.322 14.755 1.00 92.62 96 ALA A CA 1
ATOM 787 C C . ALA A 1 96 ? -2.242 4.365 13.629 1.00 92.62 96 ALA A C 1
ATOM 789 O O . ALA A 1 96 ? -1.445 4.243 12.697 1.00 92.62 96 ALA A O 1
ATOM 790 N N . GLU A 1 97 ? -3.060 5.413 13.725 1.00 91.75 97 GLU A N 1
ATOM 791 C CA . GLU A 1 97 ? -3.069 6.511 12.762 1.00 91.75 97 GLU A CA 1
ATOM 792 C C . GLU A 1 97 ? -1.759 7.309 12.797 1.00 91.75 97 GLU A C 1
ATOM 794 O O . GLU A 1 97 ? -1.149 7.528 11.748 1.00 91.75 97 GLU A O 1
ATOM 799 N N . LYS A 1 98 ? -1.241 7.631 13.990 1.00 94.19 98 LYS A N 1
ATOM 800 C CA . LYS A 1 98 ? 0.085 8.257 14.143 1.00 94.19 98 LYS A CA 1
ATOM 801 C C . LYS A 1 98 ? 1.200 7.398 13.544 1.00 94.19 98 LYS A C 1
ATOM 803 O O . LYS A 1 98 ? 2.069 7.925 12.851 1.00 94.19 98 LYS A O 1
ATOM 808 N N . LYS A 1 99 ? 1.174 6.076 13.760 1.00 93.81 99 LYS A N 1
ATOM 809 C CA . LYS A 1 99 ? 2.148 5.145 13.162 1.00 93.81 99 LYS A CA 1
ATOM 810 C C . LYS A 1 99 ? 2.054 5.121 11.637 1.00 93.81 99 LYS A C 1
ATOM 812 O O . LYS A 1 99 ? 3.091 5.133 10.978 1.00 93.81 99 LYS A O 1
ATOM 817 N N . ARG A 1 100 ? 0.841 5.133 11.072 1.00 91.12 100 ARG A N 1
ATOM 818 C CA . ARG A 1 100 ? 0.631 5.205 9.615 1.00 91.12 100 ARG A CA 1
ATOM 819 C C . ARG A 1 100 ? 1.189 6.499 9.030 1.00 91.12 100 ARG A C 1
ATOM 821 O O . ARG A 1 100 ? 1.966 6.433 8.084 1.00 91.12 100 ARG A O 1
ATOM 828 N N . GLN A 1 101 ? 0.873 7.644 9.634 1.00 92.25 101 GLN A N 1
ATOM 829 C CA . GLN A 1 101 ? 1.389 8.943 9.193 1.00 92.25 101 GLN A CA 1
ATOM 830 C C . GLN A 1 101 ? 2.922 9.013 9.285 1.00 92.25 101 GLN A C 1
ATOM 832 O O . GLN A 1 101 ? 3.577 9.494 8.361 1.00 92.25 101 GLN A O 1
ATOM 837 N N . ALA A 1 102 ? 3.521 8.486 10.359 1.00 93.31 102 ALA A N 1
ATOM 838 C CA . ALA A 1 102 ? 4.976 8.431 10.509 1.00 93.31 102 ALA A CA 1
ATOM 839 C C . ALA A 1 102 ? 5.642 7.521 9.461 1.00 93.31 102 ALA A C 1
ATOM 841 O O . ALA A 1 102 ? 6.656 7.900 8.873 1.00 93.31 102 ALA A O 1
ATOM 842 N N . ALA A 1 103 ? 5.065 6.345 9.190 1.00 92.12 103 ALA A N 1
ATOM 843 C CA . ALA A 1 103 ? 5.560 5.426 8.168 1.00 92.12 103 ALA A CA 1
ATOM 844 C C . ALA A 1 103 ? 5.450 6.023 6.757 1.00 92.12 103 ALA A C 1
ATOM 846 O O . ALA A 1 103 ? 6.377 5.898 5.959 1.00 92.12 103 ALA A O 1
ATOM 847 N N . GLU A 1 104 ? 4.350 6.715 6.456 1.00 90.06 104 GLU A N 1
ATOM 848 C CA . GLU A 1 104 ? 4.167 7.398 5.177 1.00 90.06 104 GLU A CA 1
ATOM 849 C C . GLU A 1 104 ? 5.157 8.551 5.000 1.00 90.06 104 GLU A C 1
ATOM 851 O O . GLU A 1 104 ? 5.797 8.651 3.952 1.00 90.06 104 GLU A O 1
ATOM 856 N N . LYS A 1 105 ? 5.361 9.370 6.040 1.00 92.00 105 LYS A N 1
ATOM 857 C CA . LYS A 1 105 ? 6.370 10.434 6.025 1.00 92.00 105 LYS A CA 1
ATOM 858 C C . LYS A 1 105 ? 7.773 9.869 5.797 1.00 92.00 105 LYS A C 1
ATOM 860 O O . LYS A 1 105 ? 8.493 10.382 4.945 1.00 92.00 105 LYS A O 1
ATOM 865 N N . LYS A 1 106 ? 8.128 8.775 6.479 1.00 93.12 106 LYS A N 1
ATOM 866 C CA . LYS A 1 106 ? 9.409 8.086 6.279 1.00 93.12 106 LYS A CA 1
ATOM 867 C C . LYS A 1 106 ? 9.555 7.578 4.842 1.00 93.12 106 LYS A C 1
ATOM 869 O O . LYS A 1 106 ? 10.579 7.821 4.217 1.00 93.12 106 LYS A O 1
ATOM 874 N N . ARG A 1 107 ? 8.510 6.961 4.275 1.00 86.06 107 ARG A N 1
ATOM 875 C CA . ARG A 1 107 ? 8.510 6.496 2.877 1.00 86.06 107 ARG A CA 1
ATOM 876 C C . ARG A 1 107 ? 8.684 7.654 1.892 1.00 86.06 107 ARG A C 1
ATOM 878 O O . ARG A 1 107 ? 9.400 7.520 0.904 1.00 86.06 107 ARG A O 1
ATOM 885 N N . GLN A 1 108 ? 8.046 8.796 2.153 1.00 80.06 108 GLN A N 1
ATOM 886 C CA . GLN A 1 108 ? 8.226 10.002 1.344 1.00 80.06 108 GLN A CA 1
ATOM 887 C C . GLN A 1 108 ? 9.641 10.578 1.470 1.00 80.06 108 GLN A C 1
ATOM 889 O O . GLN A 1 108 ? 10.197 11.029 0.471 1.00 80.06 108 GLN A O 1
ATOM 894 N N . GLU A 1 109 ? 10.233 10.575 2.664 1.00 84.38 109 GLU A N 1
ATOM 895 C CA . GLU A 1 109 ? 11.615 11.013 2.890 1.00 84.38 109 GLU A CA 1
ATOM 896 C C . GLU A 1 109 ? 12.624 10.087 2.203 1.00 84.38 109 GLU A C 1
ATOM 898 O O . GLU A 1 109 ? 13.496 10.585 1.496 1.00 84.38 109 GLU A O 1
ATOM 903 N N . GLU A 1 110 ? 12.458 8.766 2.301 1.00 81.69 110 GLU A N 1
ATOM 904 C CA . GLU A 1 110 ? 13.257 7.772 1.571 1.00 81.69 110 GLU A CA 1
ATOM 905 C C . GLU A 1 110 ? 13.127 7.965 0.055 1.00 81.69 110 GLU A C 1
ATOM 907 O O . GLU A 1 110 ? 14.125 8.005 -0.660 1.00 81.69 110 GLU A O 1
ATOM 912 N N . GLN A 1 111 ? 11.909 8.182 -0.451 1.00 70.50 111 GLN A N 1
ATOM 913 C CA . GLN 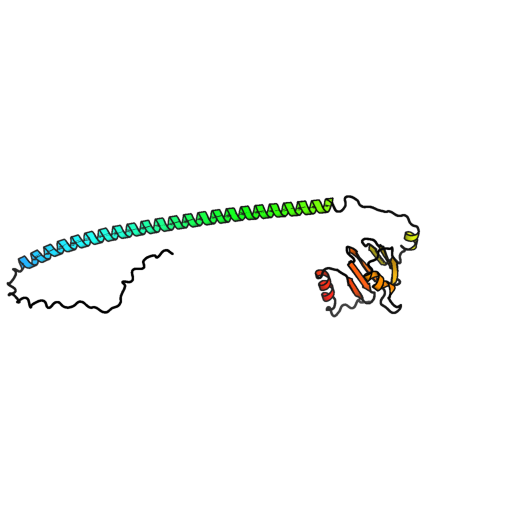A 1 111 ? 11.687 8.448 -1.872 1.00 70.50 111 GLN A CA 1
ATOM 914 C C . GLN A 1 111 ? 12.308 9.783 -2.318 1.00 70.50 111 GLN A C 1
ATOM 916 O O . GLN A 1 111 ? 12.836 9.874 -3.426 1.00 70.50 111 GLN A O 1
ATOM 921 N N . LYS A 1 112 ? 12.278 10.822 -1.473 1.00 71.50 112 LYS A N 1
ATOM 922 C CA . LYS A 1 112 ? 12.979 12.092 -1.722 1.00 71.50 112 LYS A CA 1
ATOM 923 C C . LYS A 1 112 ? 14.499 11.917 -1.669 1.00 71.50 112 LYS A C 1
ATOM 925 O O . LYS A 1 112 ? 15.179 12.530 -2.483 1.00 71.50 112 LYS A O 1
ATOM 930 N N . GLY A 1 113 ? 15.021 11.083 -0.771 1.00 71.88 113 GLY A N 1
ATOM 931 C CA . GLY A 1 113 ? 16.435 10.708 -0.697 1.00 71.88 113 GLY A CA 1
ATOM 932 C C . GLY A 1 113 ? 16.894 10.002 -1.970 1.00 71.88 113 GLY A C 1
ATOM 933 O O . GLY A 1 113 ? 17.802 10.482 -2.636 1.00 71.88 113 GLY A O 1
ATOM 934 N N . LEU A 1 114 ? 16.163 8.971 -2.403 1.00 62.81 114 LEU A N 1
ATOM 935 C CA . LEU A 1 114 ? 16.416 8.259 -3.660 1.00 62.81 114 LEU A CA 1
ATOM 936 C C . LEU A 1 114 ? 16.323 9.171 -4.893 1.00 62.81 114 LEU A C 1
ATOM 938 O O . LEU A 1 114 ? 17.052 8.964 -5.857 1.00 62.81 114 LEU A O 1
ATOM 942 N N . ARG A 1 115 ? 15.440 10.182 -4.887 1.00 61.56 115 ARG A N 1
ATOM 943 C CA . ARG A 1 115 ? 15.363 11.211 -5.946 1.00 61.56 115 ARG A CA 1
ATOM 944 C C . ARG A 1 115 ? 16.499 12.230 -5.888 1.00 61.56 115 ARG A C 1
ATOM 946 O O . ARG A 1 115 ? 16.821 12.809 -6.912 1.00 61.56 115 ARG A O 1
ATOM 953 N N . ARG A 1 116 ? 17.075 12.492 -4.713 1.00 59.22 116 ARG A N 1
ATOM 954 C CA . ARG A 1 116 ? 18.300 13.296 -4.604 1.00 59.22 116 ARG A CA 1
ATOM 955 C C . ARG A 1 116 ? 19.496 12.492 -5.110 1.00 59.22 116 ARG A C 1
ATOM 957 O O . ARG A 1 116 ? 20.308 13.030 -5.845 1.00 59.22 116 ARG A O 1
ATOM 964 N N . GLU A 1 117 ? 19.566 11.202 -4.792 1.00 56.03 117 GLU A N 1
ATOM 965 C CA . GLU A 1 117 ? 20.630 10.312 -5.272 1.00 56.03 117 GLU A CA 1
ATOM 966 C C . GLU A 1 117 ? 20.528 10.022 -6.781 1.00 56.03 117 GLU A C 1
ATOM 968 O O . GLU A 1 117 ? 21.538 10.040 -7.483 1.00 56.03 117 GLU A O 1
ATOM 973 N N . ARG A 1 118 ? 19.318 9.818 -7.323 1.00 51.06 118 ARG A N 1
ATOM 974 C CA . ARG A 1 118 ? 19.081 9.709 -8.771 1.00 51.06 118 ARG A CA 1
ATOM 975 C C . ARG A 1 118 ? 18.903 11.089 -9.398 1.00 51.06 118 ARG A C 1
ATOM 977 O O . ARG A 1 118 ? 17.803 11.629 -9.391 1.00 51.06 118 ARG A O 1
ATOM 984 N N . GLY A 1 119 ? 19.960 11.603 -10.020 1.00 52.78 119 GLY A N 1
ATOM 985 C CA . GLY A 1 119 ? 19.870 12.774 -10.902 1.00 52.78 119 GLY A CA 1
ATOM 986 C C . GLY A 1 119 ? 20.603 14.024 -10.424 1.00 52.78 119 GLY A C 1
ATOM 987 O O . GLY A 1 119 ? 20.342 15.102 -10.944 1.00 52.78 119 GLY A O 1
ATOM 988 N N . LEU A 1 120 ? 21.537 13.906 -9.477 1.00 51.56 120 LEU A N 1
ATOM 989 C CA . LEU A 1 120 ? 22.430 15.017 -9.123 1.00 51.56 120 LEU A CA 1
ATOM 990 C C . LEU A 1 120 ? 23.448 15.325 -10.240 1.00 51.56 120 LEU A C 1
ATOM 992 O O . LEU A 1 120 ? 23.908 16.456 -10.360 1.00 51.56 120 LEU A O 1
ATOM 996 N N . TYR A 1 121 ? 23.727 14.342 -11.102 1.00 50.00 121 TYR A N 1
ATOM 997 C CA . TYR A 1 121 ? 24.566 14.490 -12.286 1.00 50.00 121 TYR A CA 1
ATOM 998 C C . TYR A 1 121 ? 23.901 13.781 -13.468 1.00 50.00 121 TYR A C 1
ATOM 1000 O O . TYR A 1 121 ? 23.841 12.554 -13.512 1.00 50.00 121 TYR A O 1
ATOM 1008 N N . ALA A 1 122 ? 23.390 14.546 -14.431 1.00 46.62 122 ALA A N 1
ATOM 1009 C CA . ALA A 1 122 ? 23.203 14.043 -15.783 1.00 46.62 122 ALA A CA 1
ATOM 1010 C C . ALA A 1 122 ? 24.520 14.292 -16.520 1.00 46.62 122 ALA A C 1
ATOM 1012 O O . ALA A 1 122 ? 24.828 15.428 -16.876 1.00 46.62 122 ALA A O 1
ATOM 1013 N N . HIS A 1 123 ? 25.320 13.246 -16.721 1.00 43.28 123 HIS A N 1
ATOM 1014 C CA . HIS A 1 123 ? 26.422 13.324 -17.672 1.00 43.28 123 HIS A CA 1
ATOM 1015 C C . HIS A 1 123 ? 25.826 13.285 -19.081 1.00 43.28 123 HIS A C 1
ATOM 1017 O O . HIS A 1 123 ? 25.688 12.231 -19.696 1.00 43.28 123 HIS A O 1
ATOM 1023 N N . ALA A 1 124 ? 25.411 14.450 -19.574 1.00 44.59 124 ALA A N 1
ATOM 1024 C CA . ALA A 1 124 ? 25.101 14.625 -20.979 1.00 44.59 124 ALA A CA 1
ATOM 1025 C C . ALA A 1 124 ? 26.430 14.654 -21.741 1.00 44.59 124 ALA A C 1
ATOM 1027 O O . ALA A 1 124 ? 27.071 15.695 -21.869 1.00 44.59 124 ALA A O 1
ATOM 1028 N N . TYR A 1 125 ? 26.868 13.495 -22.221 1.00 47.50 125 TYR A N 1
ATOM 1029 C CA . TYR A 1 125 ? 27.887 13.439 -23.259 1.00 47.50 125 TYR A CA 1
ATOM 1030 C C . TYR A 1 125 ? 27.206 13.796 -24.580 1.00 47.50 125 TYR A C 1
ATOM 1032 O O . TYR A 1 125 ? 26.796 12.924 -25.340 1.00 47.50 125 TYR A O 1
ATOM 1040 N N . THR A 1 126 ? 27.014 15.091 -24.838 1.00 50.06 126 THR A N 1
ATOM 1041 C CA . THR A 1 126 ? 26.610 15.552 -26.169 1.00 50.06 126 THR A CA 1
ATOM 1042 C C . THR A 1 126 ? 27.823 15.431 -27.076 1.00 50.06 126 THR A C 1
ATOM 1044 O O . THR A 1 126 ? 28.653 16.335 -27.158 1.00 50.06 126 THR A O 1
ATOM 1047 N N . PHE A 1 127 ? 27.963 14.264 -27.692 1.00 50.31 127 PHE A N 1
ATOM 1048 C CA . PHE A 1 127 ? 28.975 14.011 -28.699 1.00 50.31 127 PHE A CA 1
ATOM 1049 C C . PHE A 1 127 ? 28.406 14.445 -30.051 1.00 50.31 127 PHE A C 1
ATOM 1051 O O . PHE A 1 127 ? 27.412 13.892 -30.517 1.00 50.31 127 PHE A O 1
ATOM 1058 N N . HIS A 1 128 ? 28.989 15.487 -30.642 1.00 49.72 128 HIS A N 1
ATOM 1059 C CA . HIS A 1 128 ? 28.672 15.880 -32.009 1.00 49.72 128 HIS A CA 1
ATOM 1060 C C . HIS A 1 128 ? 29.489 14.983 -32.936 1.00 49.72 128 HIS A C 1
ATOM 1062 O O . HIS A 1 128 ? 30.711 15.107 -32.983 1.00 49.72 128 HIS A O 1
ATOM 1068 N N . ASN A 1 129 ? 28.820 14.045 -33.600 1.00 59.72 129 ASN A N 1
ATOM 1069 C CA . ASN A 1 129 ? 29.440 13.153 -34.569 1.00 59.72 129 ASN A CA 1
ATOM 1070 C C . ASN A 1 129 ? 28.649 13.205 -35.874 1.00 59.72 129 ASN A C 1
ATOM 1072 O O . ASN A 1 129 ? 27.420 13.111 -35.846 1.00 59.72 129 ASN A O 1
ATOM 1076 N N . GLU A 1 130 ? 29.355 13.345 -36.993 1.00 60.03 130 GLU A N 1
ATOM 1077 C CA . GLU A 1 130 ? 28.778 13.273 -38.337 1.00 60.03 130 GLU A CA 1
ATOM 1078 C C . GLU A 1 130 ? 28.085 11.919 -38.559 1.00 60.03 130 GLU A C 1
ATOM 1080 O O . GLU A 1 130 ? 27.003 11.892 -39.144 1.00 60.03 130 GLU A O 1
ATOM 1085 N N . ASP A 1 131 ? 28.586 10.842 -37.937 1.00 61.81 131 ASP A N 1
ATOM 1086 C CA . ASP A 1 131 ? 27.987 9.500 -37.993 1.00 61.81 131 ASP A CA 1
ATOM 1087 C C . ASP A 1 131 ? 26.532 9.468 -37.498 1.00 61.81 131 ASP A C 1
ATOM 1089 O O . ASP A 1 131 ? 25.744 8.625 -37.928 1.00 61.81 131 ASP A O 1
ATOM 1093 N N . VAL A 1 132 ? 26.151 10.362 -36.574 1.00 64.06 132 VAL A N 1
ATOM 1094 C CA . VAL A 1 132 ? 24.760 10.444 -36.106 1.00 64.06 132 VAL A CA 1
ATOM 1095 C C . VAL A 1 132 ? 23.879 11.028 -37.204 1.00 64.06 132 VAL A C 1
ATOM 1097 O O . VAL A 1 132 ? 22.800 10.504 -37.419 1.00 64.06 132 VAL A O 1
ATOM 1100 N N . ASN A 1 133 ? 24.331 12.043 -37.944 1.00 65.12 133 ASN A N 1
ATOM 1101 C CA . ASN A 1 133 ? 23.556 12.585 -39.065 1.00 65.12 133 ASN A CA 1
ATOM 1102 C C . ASN A 1 133 ? 23.460 11.595 -40.234 1.00 65.12 133 ASN A C 1
ATOM 1104 O O . ASN A 1 133 ? 22.443 11.575 -40.918 1.00 65.12 133 ASN A O 1
ATOM 1108 N N . GLU A 1 134 ? 24.487 10.769 -40.453 1.00 70.56 134 GLU A N 1
ATOM 1109 C CA . GLU A 1 134 ? 24.465 9.736 -41.498 1.00 70.56 134 GLU A CA 1
ATOM 1110 C C . GLU A 1 134 ? 23.540 8.561 -41.155 1.00 70.56 134 GLU A C 1
ATOM 1112 O O . GLU A 1 134 ? 22.905 7.996 -42.041 1.00 70.56 134 GLU A O 1
ATOM 1117 N N . ASN A 1 135 ? 23.442 8.194 -39.873 1.00 72.44 135 ASN A N 1
ATOM 1118 C CA . ASN A 1 135 ? 22.648 7.047 -39.422 1.00 72.44 135 ASN A CA 1
ATOM 1119 C C . ASN A 1 135 ? 21.256 7.417 -38.890 1.00 72.44 135 ASN A C 1
ATOM 1121 O O . ASN A 1 135 ? 20.476 6.512 -38.588 1.00 72.44 135 ASN A O 1
ATOM 1125 N N . PHE A 1 136 ? 20.953 8.707 -38.738 1.00 79.06 136 PHE A N 1
ATOM 1126 C CA . PHE A 1 136 ? 19.690 9.226 -38.212 1.00 79.06 136 PHE A CA 1
ATOM 1127 C C . PHE A 1 136 ? 18.905 9.945 -39.312 1.00 79.06 136 PHE A C 1
ATOM 1129 O O . PHE A 1 136 ? 18.773 11.169 -39.317 1.00 79.06 136 PHE A O 1
ATOM 1136 N N . ASP A 1 137 ? 18.411 9.163 -40.267 1.00 80.25 137 ASP A N 1
ATOM 1137 C CA . ASP A 1 137 ? 17.604 9.633 -41.389 1.00 80.25 137 ASP A CA 1
ATOM 1138 C C . ASP A 1 137 ? 16.102 9.351 -41.179 1.00 80.25 137 ASP A C 1
ATOM 1140 O O . ASP A 1 137 ? 15.669 8.822 -40.151 1.00 80.25 137 ASP A O 1
ATOM 1144 N N . GLU A 1 138 ? 15.280 9.704 -42.170 1.00 82.75 138 GLU A N 1
ATOM 1145 C CA . GLU A 1 138 ? 13.831 9.450 -42.148 1.00 82.75 138 GLU A CA 1
ATOM 1146 C C . GLU A 1 138 ? 13.475 7.954 -42.133 1.00 82.75 138 GLU A C 1
ATOM 1148 O O . GLU A 1 138 ? 12.325 7.611 -41.872 1.00 82.75 138 GLU A O 1
ATOM 1153 N N . SER A 1 139 ? 14.438 7.061 -42.393 1.00 86.06 139 SER A N 1
ATOM 1154 C CA . SER A 1 139 ? 14.215 5.615 -42.382 1.00 86.06 139 SER A CA 1
ATOM 1155 C C . SER A 1 139 ? 14.301 5.006 -40.983 1.00 86.06 139 SER A C 1
ATOM 1157 O O . SER A 1 139 ? 14.023 3.815 -40.825 1.00 86.06 139 SER A O 1
ATOM 1159 N N . VAL A 1 140 ? 14.677 5.784 -39.959 1.00 87.19 140 VAL A N 1
ATOM 1160 C CA . VAL A 1 140 ? 14.707 5.332 -38.563 1.00 87.19 140 VAL A CA 1
ATOM 1161 C C . VAL A 1 140 ? 13.284 5.181 -38.024 1.00 87.19 140 VAL A C 1
ATOM 1163 O O . VAL A 1 140 ? 12.575 6.154 -37.776 1.00 87.19 140 VAL A O 1
ATOM 1166 N N . SER A 1 141 ? 12.894 3.940 -37.748 1.00 87.44 141 SER A N 1
ATOM 1167 C CA . SER A 1 141 ? 11.567 3.585 -37.237 1.00 87.44 141 SER A CA 1
ATOM 1168 C C . SER A 1 141 ? 11.505 3.551 -35.711 1.00 87.44 141 SER A C 1
ATOM 1170 O O . SER A 1 141 ? 10.461 3.804 -35.104 1.00 87.44 141 SER A O 1
ATOM 1172 N N . CYS A 1 142 ? 12.624 3.229 -35.058 1.00 90.38 142 CYS A N 1
ATOM 1173 C CA . CYS A 1 142 ? 12.684 3.091 -33.609 1.00 90.38 142 CYS A CA 1
ATOM 1174 C C . CYS A 1 142 ? 14.093 3.361 -33.075 1.00 90.38 142 CYS A C 1
ATOM 1176 O O . CYS A 1 142 ? 15.076 2.858 -33.614 1.00 90.38 142 CYS A O 1
ATOM 1178 N N . ILE A 1 143 ? 14.179 4.104 -31.968 1.00 91.31 143 ILE A N 1
ATOM 1179 C CA . ILE A 1 143 ? 15.419 4.320 -31.217 1.00 91.31 143 ILE A CA 1
ATOM 1180 C C . ILE A 1 143 ? 15.217 3.799 -29.799 1.00 91.31 143 ILE A C 1
ATOM 1182 O O . ILE A 1 143 ? 14.281 4.199 -29.104 1.00 91.31 143 ILE A O 1
ATOM 1186 N N . ALA A 1 144 ? 16.120 2.933 -29.355 1.00 91.50 144 ALA A N 1
ATOM 1187 C CA . ALA A 1 144 ? 16.149 2.390 -28.009 1.00 91.50 144 ALA A CA 1
ATOM 1188 C C . ALA A 1 144 ? 17.437 2.819 -27.308 1.00 91.50 144 ALA A C 1
ATOM 1190 O O . ALA A 1 144 ? 18.533 2.610 -27.824 1.00 91.50 144 ALA A O 1
ATOM 1191 N N . MET A 1 145 ? 17.303 3.381 -26.109 1.00 89.94 145 MET A N 1
ATOM 1192 C CA . MET A 1 145 ? 18.432 3.750 -25.256 1.00 89.94 145 MET A CA 1
ATOM 1193 C C . MET A 1 145 ? 18.470 2.825 -24.043 1.00 89.94 145 MET A C 1
ATOM 1195 O O . MET A 1 145 ? 17.493 2.712 -23.305 1.00 89.94 145 MET A O 1
ATOM 1199 N N . GLY A 1 146 ? 19.592 2.138 -23.870 1.00 83.88 146 GLY A N 1
ATOM 1200 C CA . GLY A 1 146 ? 19.896 1.288 -22.727 1.00 83.88 146 GLY A CA 1
ATOM 1201 C C . GLY A 1 146 ? 20.898 1.958 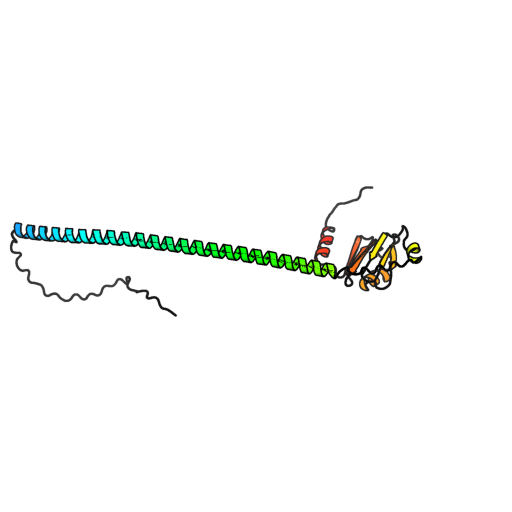-21.790 1.00 83.88 146 GLY A C 1
ATOM 1202 O O . GLY A 1 146 ? 21.233 3.126 -21.944 1.00 83.88 146 GLY A O 1
ATOM 1203 N N . ASP A 1 147 ? 21.399 1.197 -20.818 1.00 81.12 147 ASP A N 1
ATOM 1204 C CA . ASP A 1 147 ? 22.369 1.699 -19.831 1.00 81.12 147 ASP A CA 1
ATOM 1205 C C . ASP A 1 147 ? 23.700 2.132 -20.471 1.00 81.12 147 ASP A C 1
ATOM 1207 O O . ASP A 1 147 ? 24.321 3.101 -20.046 1.00 81.12 147 ASP A O 1
ATOM 1211 N N . ARG A 1 148 ? 24.134 1.409 -21.513 1.00 82.00 148 ARG A N 1
ATOM 1212 C CA . ARG A 1 148 ? 25.427 1.627 -22.186 1.00 82.00 148 ARG A CA 1
ATOM 1213 C C . ARG A 1 148 ? 25.346 1.723 -23.704 1.00 82.00 148 ARG A C 1
ATOM 1215 O O . ARG A 1 148 ? 26.328 2.115 -24.317 1.00 82.00 148 ARG A O 1
ATOM 1222 N N . ALA A 1 149 ? 24.203 1.376 -24.293 1.00 87.88 149 ALA A N 1
ATOM 1223 C CA . ALA A 1 149 ? 24.046 1.297 -25.736 1.00 87.88 149 ALA A CA 1
ATOM 1224 C C . ALA A 1 149 ? 22.827 2.058 -26.242 1.00 87.88 149 ALA A C 1
ATOM 1226 O O . ALA A 1 149 ? 21.768 2.049 -25.614 1.00 87.88 149 ALA A O 1
ATOM 1227 N N . THR A 1 150 ? 22.972 2.619 -27.435 1.00 88.75 150 THR A N 1
ATOM 1228 C CA . THR A 1 150 ? 21.880 3.117 -28.264 1.00 88.75 150 THR A CA 1
ATOM 1229 C C . THR A 1 150 ? 21.721 2.178 -29.449 1.00 88.75 150 THR A C 1
ATOM 1231 O O . THR A 1 150 ? 22.709 1.768 -30.054 1.00 88.75 150 THR A O 1
ATOM 1234 N N . LEU A 1 151 ? 20.482 1.826 -29.770 1.00 89.88 151 LEU A N 1
ATOM 1235 C CA . LEU A 1 151 ? 20.114 1.015 -30.924 1.00 89.88 151 LEU A CA 1
ATOM 1236 C C . LEU A 1 151 ? 19.108 1.795 -31.764 1.00 89.88 151 LEU A C 1
ATOM 1238 O O . LEU A 1 151 ? 18.130 2.313 -31.231 1.00 89.88 151 LEU A O 1
ATOM 1242 N N . MET A 1 152 ? 19.336 1.826 -33.067 1.00 91.50 152 MET A N 1
ATOM 1243 C CA . MET A 1 152 ? 18.434 2.372 -34.069 1.00 91.50 152 MET A CA 1
ATOM 1244 C C . MET A 1 152 ? 17.969 1.229 -34.958 1.00 91.50 152 MET A C 1
ATOM 1246 O O . MET A 1 152 ? 18.779 0.414 -35.394 1.00 91.50 152 MET A O 1
ATOM 1250 N N . VAL A 1 153 ? 16.668 1.151 -35.200 1.00 91.25 153 VAL A N 1
ATOM 1251 C CA . VAL A 1 153 ? 16.053 0.208 -36.134 1.00 91.25 153 VAL A CA 1
ATOM 1252 C C . VAL A 1 153 ? 15.506 1.010 -37.300 1.00 91.25 153 VAL A C 1
ATOM 1254 O O . VAL A 1 153 ? 14.906 2.065 -37.092 1.00 91.25 153 VAL A O 1
ATOM 1257 N N . TYR A 1 154 ? 15.705 0.496 -38.507 1.00 90.31 154 TYR A N 1
ATOM 1258 C CA . TYR A 1 154 ? 15.271 1.138 -39.738 1.00 90.31 154 TYR A CA 1
ATOM 1259 C C . TYR A 1 154 ? 14.065 0.425 -40.356 1.00 90.31 154 TYR A C 1
ATOM 1261 O O . TYR A 1 154 ? 13.874 -0.777 -40.158 1.00 90.31 154 TYR A O 1
ATOM 1269 N N . ASP A 1 155 ? 13.286 1.125 -41.176 1.00 86.62 155 ASP A N 1
ATOM 1270 C CA . ASP A 1 155 ? 12.102 0.592 -41.869 1.00 86.62 155 ASP A CA 1
ATOM 1271 C C . ASP A 1 155 ? 12.412 -0.616 -42.762 1.00 86.62 155 ASP A C 1
ATOM 1273 O O . ASP A 1 155 ? 11.611 -1.540 -42.914 1.00 86.62 155 ASP A O 1
ATOM 1277 N N . HIS A 1 156 ? 13.616 -0.659 -43.334 1.00 84.06 156 HIS A N 1
ATOM 1278 C CA . HIS A 1 156 ? 14.055 -1.781 -44.160 1.00 84.06 156 HIS A CA 1
ATOM 1279 C C . HIS A 1 156 ? 14.411 -3.036 -43.337 1.00 84.06 156 HIS A C 1
ATOM 1281 O O . HIS A 1 156 ? 14.683 -4.089 -43.926 1.00 84.06 156 HIS A O 1
ATOM 1287 N N . GLY A 1 157 ? 14.362 -2.959 -42.001 1.00 82.62 157 GLY A N 1
ATOM 1288 C CA . GLY A 1 157 ? 14.664 -4.035 -41.054 1.00 82.62 157 GLY A CA 1
ATOM 1289 C C . GLY A 1 157 ? 16.135 -4.144 -40.660 1.00 82.62 157 GLY A C 1
ATOM 1290 O O . GLY A 1 157 ? 16.491 -5.052 -39.906 1.00 82.62 157 GLY A O 1
ATOM 1291 N N . GLY A 1 158 ? 16.983 -3.253 -41.179 1.00 86.44 158 GLY A N 1
ATOM 1292 C CA . GLY A 1 158 ? 18.348 -3.079 -40.699 1.00 86.44 158 GLY A CA 1
ATOM 1293 C C . GLY A 1 158 ? 18.368 -2.415 -39.326 1.00 86.44 158 GLY A C 1
ATOM 1294 O O . GLY A 1 158 ? 17.349 -1.918 -38.837 1.00 86.44 158 GLY A O 1
ATOM 1295 N N . TYR A 1 159 ? 19.539 -2.391 -38.701 1.00 89.69 159 TYR A N 1
ATOM 1296 C CA . TYR A 1 159 ? 19.736 -1.712 -37.428 1.00 89.69 159 TYR A CA 1
ATOM 1297 C C . TYR A 1 159 ? 21.195 -1.284 -37.249 1.00 89.69 159 TYR A C 1
ATOM 1299 O O . TYR A 1 159 ? 22.104 -1.945 -37.750 1.00 89.69 159 TYR A O 1
ATOM 1307 N N . SER A 1 160 ? 21.398 -0.216 -36.485 1.00 88.81 160 SER A N 1
ATOM 1308 C CA . SER A 1 160 ? 22.707 0.320 -36.096 1.00 88.81 160 SER A CA 1
ATOM 1309 C C . SER A 1 160 ? 22.769 0.428 -34.581 1.00 88.81 160 SER A C 1
ATOM 1311 O O . SER A 1 160 ? 21.764 0.733 -33.940 1.00 88.81 160 SER A O 1
ATOM 1313 N N . TYR A 1 161 ? 23.922 0.158 -33.974 1.00 88.94 161 TYR A N 1
ATOM 1314 C CA . TYR A 1 161 ? 24.038 0.158 -32.519 1.00 88.94 161 TYR A CA 1
ATOM 1315 C C . TYR A 1 161 ? 25.419 0.574 -32.029 1.00 88.94 161 TYR A C 1
ATOM 1317 O O . TYR A 1 161 ? 26.421 0.373 -32.711 1.00 88.94 161 TYR A O 1
ATOM 1325 N N . THR A 1 162 ? 25.469 1.120 -30.817 1.00 87.00 162 THR A N 1
ATOM 1326 C CA . THR A 1 162 ? 26.724 1.414 -30.118 1.00 87.00 162 THR A CA 1
ATOM 1327 C C . THR A 1 162 ? 27.145 0.252 -29.217 1.00 87.00 162 THR A C 1
ATOM 1329 O O . THR A 1 162 ? 26.351 -0.635 -28.895 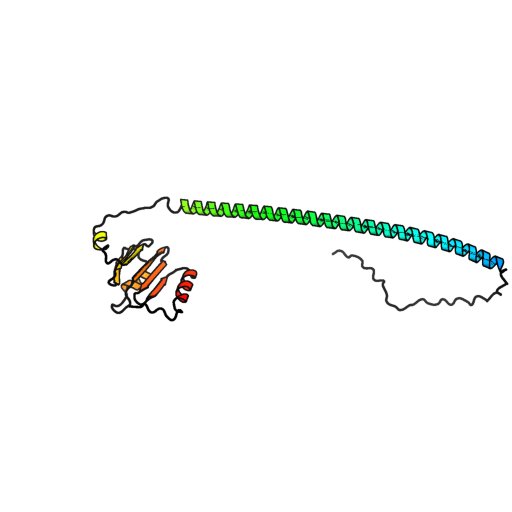1.00 87.00 162 THR A O 1
ATOM 1332 N N . GLU A 1 163 ? 28.402 0.258 -28.772 1.00 85.19 163 GLU A N 1
ATOM 1333 C CA . GLU A 1 163 ? 28.926 -0.744 -27.838 1.00 85.19 163 GLU A CA 1
ATOM 1334 C C . GLU A 1 163 ? 28.073 -0.850 -26.557 1.00 85.19 163 GLU A C 1
ATOM 1336 O O . GLU A 1 163 ? 27.482 0.129 -26.109 1.00 85.19 163 GLU A O 1
ATOM 1341 N N . GLY A 1 164 ? 28.005 -2.046 -25.959 1.00 84.75 164 GLY A N 1
ATOM 1342 C CA . GLY A 1 164 ? 27.318 -2.271 -24.681 1.00 84.75 164 GLY A CA 1
ATOM 1343 C C . GLY A 1 164 ? 25.866 -2.748 -24.790 1.00 84.75 164 GLY A C 1
ATOM 1344 O O . GLY A 1 164 ? 25.116 -2.643 -23.819 1.00 84.75 164 GLY A O 1
ATOM 1345 N N . MET A 1 165 ? 25.449 -3.253 -25.955 1.00 88.31 165 MET A N 1
ATOM 1346 C CA . MET A 1 165 ? 24.121 -3.847 -26.132 1.00 88.31 165 MET A CA 1
ATOM 1347 C C . MET A 1 165 ? 23.970 -5.117 -25.273 1.00 88.31 165 MET A C 1
ATOM 1349 O O . MET A 1 165 ? 24.902 -5.924 -25.234 1.00 88.31 165 MET A O 1
ATOM 1353 N N . PRO A 1 166 ? 22.800 -5.360 -24.646 1.00 90.38 166 PRO A N 1
ATOM 1354 C CA . PRO A 1 166 ? 22.545 -6.608 -23.933 1.00 90.38 166 PRO A CA 1
ATOM 1355 C C . PRO A 1 166 ? 22.794 -7.831 -24.826 1.00 90.38 166 PRO A C 1
ATOM 1357 O O . PRO A 1 166 ? 22.190 -7.959 -25.894 1.00 90.38 166 PRO A O 1
ATOM 1360 N N . THR A 1 167 ? 23.630 -8.769 -24.372 1.00 89.12 167 THR A N 1
ATOM 1361 C CA . THR A 1 167 ? 24.066 -9.939 -25.162 1.00 89.12 167 THR A CA 1
ATOM 1362 C C . THR A 1 167 ? 22.895 -10.754 -25.712 1.00 89.12 167 THR A C 1
ATOM 1364 O O . THR A 1 167 ? 22.928 -11.230 -26.845 1.00 89.12 167 THR A O 1
ATOM 1367 N N . GLY A 1 168 ? 21.821 -10.890 -24.927 1.00 89.00 168 GLY A N 1
ATOM 1368 C CA . GLY A 1 168 ? 20.608 -11.580 -25.364 1.00 89.00 168 GLY A CA 1
ATOM 1369 C C . GLY A 1 168 ? 19.953 -10.910 -26.573 1.00 89.00 168 GLY A C 1
ATOM 1370 O O . GLY A 1 168 ? 19.600 -11.601 -27.524 1.00 89.00 168 GLY A O 1
ATOM 1371 N N . LEU A 1 169 ? 19.848 -9.579 -26.569 1.00 91.56 169 LEU A N 1
ATOM 1372 C CA . LEU A 1 169 ? 19.292 -8.812 -27.683 1.00 91.56 169 LEU A CA 1
ATOM 1373 C C . LEU A 1 169 ? 20.216 -8.865 -28.905 1.00 91.56 169 LEU A C 1
ATOM 1375 O O . LEU A 1 169 ? 19.746 -9.120 -30.013 1.00 91.56 169 LEU A O 1
ATOM 1379 N N . TYR A 1 170 ? 21.526 -8.713 -28.694 1.00 90.44 170 TYR A N 1
ATOM 1380 C CA . TYR A 1 170 ? 22.534 -8.814 -29.751 1.00 90.44 170 TYR A CA 1
ATOM 1381 C C . TYR A 1 170 ? 22.413 -10.137 -30.516 1.00 90.44 170 TYR A C 1
ATOM 1383 O O . TYR A 1 170 ? 22.252 -10.137 -31.737 1.00 90.44 170 TYR A O 1
ATOM 1391 N N . ASN A 1 171 ? 22.384 -11.260 -29.789 1.00 90.19 171 ASN A N 1
ATOM 1392 C CA . ASN A 1 171 ? 22.255 -12.595 -30.374 1.00 90.19 171 ASN A CA 1
ATOM 1393 C C . ASN A 1 171 ? 20.950 -12.751 -31.164 1.00 90.19 171 ASN A C 1
ATOM 1395 O O . ASN A 1 171 ? 20.925 -13.418 -32.200 1.00 90.19 171 ASN A O 1
ATOM 1399 N N . LYS A 1 172 ? 19.862 -12.131 -30.688 1.00 89.56 172 LYS A N 1
ATOM 1400 C CA . LYS A 1 172 ? 18.559 -12.165 -31.358 1.00 89.56 172 LYS A CA 1
ATOM 1401 C C . LYS A 1 172 ? 18.512 -11.350 -32.636 1.00 89.56 172 LYS A C 1
ATOM 1403 O O . LYS A 1 172 ? 17.666 -11.672 -33.459 1.00 89.56 172 LYS A O 1
ATOM 1408 N N . LEU A 1 173 ? 19.358 -10.335 -32.804 1.00 89.12 173 LEU A N 1
ATOM 1409 C CA . LEU A 1 173 ? 19.400 -9.493 -34.001 1.00 89.12 173 LEU A CA 1
ATOM 1410 C C . LEU A 1 173 ? 20.469 -9.955 -35.009 1.00 89.12 173 LEU A C 1
ATOM 1412 O O . LEU A 1 173 ? 20.188 -9.995 -36.205 1.00 89.12 173 LEU A O 1
ATOM 1416 N N . HIS A 1 174 ? 21.659 -10.357 -34.547 1.00 85.88 174 HIS A N 1
ATOM 1417 C CA . HIS A 1 174 ? 22.809 -10.680 -35.410 1.00 85.88 174 HIS A CA 1
ATOM 1418 C C . HIS A 1 174 ? 22.759 -12.069 -36.039 1.00 85.88 174 HIS A C 1
ATOM 1420 O O . HIS A 1 174 ? 23.249 -12.261 -37.147 1.00 85.88 174 HIS A O 1
ATOM 1426 N N . HIS A 1 175 ? 22.160 -13.048 -35.365 1.00 83.94 175 HIS A N 1
ATOM 1427 C CA . HIS A 1 175 ? 22.094 -14.422 -35.874 1.00 83.94 175 HIS A CA 1
ATOM 1428 C C . HIS A 1 175 ? 20.805 -14.717 -36.648 1.00 83.94 175 HIS A C 1
ATOM 1430 O O . HIS A 1 175 ? 20.423 -15.878 -36.808 1.00 83.94 175 HIS A O 1
ATOM 1436 N N . ARG A 1 176 ? 20.108 -13.682 -37.128 1.00 81.06 176 ARG A N 1
ATOM 1437 C CA . ARG A 1 176 ? 18.890 -13.861 -37.923 1.00 81.06 176 ARG A CA 1
ATOM 1438 C C . ARG A 1 176 ? 19.240 -14.103 -39.381 1.00 81.06 176 ARG A C 1
ATOM 1440 O O . ARG A 1 176 ? 20.020 -13.370 -39.977 1.00 81.06 176 ARG A O 1
ATOM 1447 N N . GLY A 1 177 ? 18.618 -15.118 -39.972 1.00 77.38 177 GLY A N 1
ATOM 1448 C CA . GLY A 1 177 ? 18.673 -15.327 -41.417 1.00 77.38 177 GLY A CA 1
ATOM 1449 C C . GLY A 1 177 ? 17.825 -14.297 -42.170 1.00 77.38 177 GLY A C 1
ATOM 1450 O O . GLY A 1 177 ? 16.845 -13.788 -41.629 1.00 77.38 177 GLY A O 1
ATOM 1451 N N . ALA A 1 178 ? 18.147 -14.056 -43.445 1.00 78.12 178 ALA A N 1
ATOM 1452 C CA . ALA A 1 178 ? 17.425 -13.115 -44.313 1.00 78.12 178 ALA A CA 1
ATOM 1453 C C . ALA A 1 178 ? 15.915 -13.412 -44.450 1.00 78.12 178 ALA A C 1
ATOM 1455 O O . ALA A 1 178 ? 15.127 -12.505 -44.696 1.00 78.12 178 ALA A O 1
ATOM 1456 N N . ASN A 1 179 ? 15.508 -14.670 -44.245 1.00 81.94 179 ASN A N 1
ATOM 1457 C CA . ASN A 1 179 ? 14.112 -15.112 -44.320 1.00 81.94 179 ASN A CA 1
ATOM 1458 C C . ASN A 1 179 ? 13.331 -14.934 -43.005 1.00 81.94 179 ASN A C 1
ATOM 1460 O O . ASN A 1 179 ? 12.184 -15.370 -42.918 1.00 81.94 179 ASN A O 1
ATOM 1464 N N . GLN A 1 180 ? 13.941 -14.376 -41.954 1.00 86.25 180 GLN A N 1
ATOM 1465 C CA . GLN A 1 180 ? 13.273 -14.203 -40.665 1.00 86.25 180 GLN A CA 1
ATOM 1466 C C . GLN A 1 180 ? 12.595 -12.821 -40.521 1.00 86.25 180 GLN A C 1
ATOM 1468 O O . GLN A 1 180 ? 13.143 -11.824 -40.987 1.00 86.25 180 GLN A O 1
ATOM 1473 N N . PRO A 1 181 ? 11.470 -12.727 -39.779 1.00 88.12 181 PRO A N 1
ATOM 1474 C CA . PRO A 1 181 ? 10.658 -11.509 -39.593 1.00 88.12 181 PRO A CA 1
ATOM 1475 C C . PRO A 1 181 ? 11.439 -10.249 -39.190 1.00 88.12 181 PRO A C 1
ATOM 1477 O O . PRO A 1 181 ? 12.095 -10.283 -38.160 1.00 88.12 181 PRO A O 1
ATOM 1480 N N . LYS A 1 182 ? 11.419 -9.132 -39.907 1.00 90.62 182 LYS A N 1
ATOM 1481 C CA . LYS A 1 182 ? 12.284 -7.978 -39.574 1.00 90.62 182 LYS A CA 1
ATOM 1482 C C . LYS A 1 182 ? 11.935 -7.354 -38.211 1.00 90.62 182 LYS A C 1
ATOM 1484 O O . LYS A 1 182 ? 10.761 -7.354 -37.839 1.00 90.62 182 LYS A O 1
ATOM 1489 N N . PRO A 1 183 ? 12.907 -6.845 -37.428 1.00 91.69 183 PRO A N 1
ATOM 1490 C CA . PRO A 1 183 ? 12.598 -6.095 -36.211 1.00 91.69 183 PRO A CA 1
ATOM 1491 C C . PRO A 1 183 ? 11.887 -4.783 -36.573 1.00 91.69 183 PRO A C 1
ATOM 1493 O O . PRO A 1 183 ? 12.301 -4.097 -37.499 1.00 91.69 183 PRO A O 1
ATOM 1496 N N . THR A 1 184 ? 10.819 -4.443 -35.850 1.00 90.62 184 THR A N 1
ATOM 1497 C CA . THR A 1 184 ? 10.029 -3.211 -36.065 1.00 90.62 184 THR A CA 1
ATOM 1498 C C . THR A 1 184 ? 10.038 -2.285 -34.860 1.00 90.62 184 THR A C 1
ATOM 1500 O O . THR A 1 184 ? 9.835 -1.085 -34.993 1.00 90.62 184 THR A O 1
ATOM 1503 N N . TYR A 1 185 ? 10.240 -2.830 -33.662 1.00 92.25 185 TYR A N 1
ATOM 1504 C CA . TYR A 1 185 ? 10.301 -2.042 -32.442 1.00 92.25 185 TYR A CA 1
ATOM 1505 C C . TYR A 1 185 ? 11.217 -2.721 -31.440 1.00 92.25 185 TYR A C 1
ATOM 1507 O O . TYR A 1 185 ? 11.144 -3.939 -31.256 1.00 92.25 185 TYR A O 1
ATOM 1515 N N . VAL A 1 186 ? 12.058 -1.932 -30.778 1.00 92.94 186 VAL A N 1
ATOM 1516 C CA . VAL A 1 186 ? 12.941 -2.411 -29.720 1.00 92.94 186 VAL A CA 1
ATOM 1517 C C . VAL A 1 186 ? 12.863 -1.457 -28.538 1.00 92.94 186 VAL A C 1
ATOM 1519 O O . VAL A 1 186 ? 12.799 -0.244 -28.701 1.00 92.94 186 VAL A O 1
ATOM 1522 N N . ALA A 1 187 ? 12.890 -2.009 -27.332 1.00 92.00 187 ALA A N 1
ATOM 1523 C CA . ALA A 1 187 ? 13.065 -1.245 -26.109 1.00 92.00 187 ALA A CA 1
ATOM 1524 C C . ALA A 1 187 ? 14.153 -1.899 -25.260 1.00 92.00 187 ALA A C 1
ATOM 1526 O O . ALA A 1 187 ? 14.192 -3.122 -25.108 1.00 92.00 187 ALA A O 1
ATOM 1527 N N . MET A 1 188 ? 15.030 -1.074 -24.694 1.00 91.44 188 MET A N 1
ATOM 1528 C CA . MET A 1 188 ? 16.082 -1.501 -23.777 1.00 91.44 188 MET A CA 1
ATOM 1529 C C . MET A 1 188 ? 15.831 -0.887 -22.404 1.00 91.44 188 MET A C 1
ATOM 1531 O O . MET A 1 188 ? 15.389 0.252 -22.284 1.00 91.44 188 MET A O 1
ATOM 1535 N N . GLY A 1 189 ? 16.080 -1.668 -21.361 1.00 85.50 189 GLY A N 1
ATOM 1536 C CA . GLY A 1 189 ? 15.989 -1.242 -19.974 1.00 85.50 189 GLY A CA 1
ATOM 1537 C C . GLY A 1 189 ? 17.293 -1.500 -19.228 1.00 85.50 189 GLY A C 1
ATOM 1538 O O . GLY A 1 189 ? 18.262 -2.027 -19.773 1.00 85.50 189 GLY A O 1
ATOM 1539 N N . SER A 1 190 ? 17.314 -1.145 -17.947 1.00 82.81 190 SER A N 1
ATOM 1540 C CA . SER A 1 190 ? 18.433 -1.469 -17.060 1.00 82.81 190 SER A CA 1
ATOM 1541 C C . SER A 1 190 ? 18.485 -2.966 -16.735 1.00 82.81 190 SER A C 1
ATOM 1543 O O . SER A 1 190 ? 17.467 -3.656 -16.809 1.00 82.81 190 SER A O 1
ATOM 1545 N N . MET A 1 191 ? 19.659 -3.458 -16.317 1.00 82.62 191 MET A N 1
ATOM 1546 C CA . MET A 1 191 ? 19.878 -4.856 -15.902 1.00 82.62 191 MET A CA 1
ATOM 1547 C C . MET A 1 191 ? 19.579 -5.887 -17.010 1.00 82.62 191 MET A C 1
ATOM 1549 O O . MET A 1 191 ? 18.843 -6.849 -16.782 1.00 82.62 191 MET A O 1
ATOM 1553 N N . ASP A 1 192 ? 20.103 -5.665 -18.222 1.00 83.06 192 ASP A N 1
ATOM 1554 C CA . ASP A 1 192 ? 19.943 -6.554 -19.391 1.00 83.06 192 ASP A CA 1
ATOM 1555 C C . ASP A 1 192 ? 18.486 -6.868 -19.779 1.00 83.06 192 ASP A C 1
ATOM 1557 O O . ASP A 1 192 ? 18.174 -7.918 -20.358 1.00 83.06 192 ASP A O 1
ATOM 1561 N N . ARG A 1 193 ? 17.569 -5.947 -19.462 1.00 89.25 193 ARG A N 1
ATOM 1562 C CA . ARG A 1 193 ? 16.165 -6.027 -19.870 1.00 89.25 193 ARG A CA 1
ATOM 1563 C C . ARG A 1 193 ? 16.009 -5.518 -21.285 1.00 89.25 193 ARG A C 1
ATOM 1565 O O . ARG A 1 193 ? 16.498 -4.442 -21.621 1.00 89.25 193 ARG A O 1
ATOM 1572 N N . TRP A 1 194 ? 15.271 -6.258 -22.092 1.00 91.94 194 TRP A N 1
ATOM 1573 C CA . TRP A 1 194 ? 14.966 -5.841 -23.451 1.00 91.94 194 TRP A CA 1
ATOM 1574 C C . TRP A 1 194 ? 13.648 -6.435 -23.925 1.00 91.94 194 TRP A C 1
ATOM 1576 O O . TRP A 1 194 ? 13.184 -7.453 -23.409 1.00 91.94 194 TRP A O 1
ATOM 1586 N N . TYR A 1 195 ? 13.073 -5.779 -24.922 1.00 92.25 195 TYR A N 1
ATOM 1587 C CA . TYR A 1 195 ? 11.894 -6.193 -25.666 1.00 92.25 195 TYR A CA 1
ATOM 1588 C C . TYR A 1 195 ? 12.149 -5.939 -27.150 1.00 92.25 195 TYR A C 1
ATOM 1590 O O . TYR A 1 195 ? 12.678 -4.889 -27.508 1.00 92.25 195 TYR A O 1
ATOM 1598 N N . VAL A 1 196 ? 11.759 -6.874 -28.007 1.00 92.19 196 VAL A N 1
ATOM 1599 C CA . VAL A 1 196 ? 11.772 -6.725 -29.464 1.00 92.19 196 VAL A CA 1
ATOM 1600 C C . VAL A 1 196 ? 10.463 -7.242 -30.036 1.00 92.19 196 VAL A C 1
ATOM 1602 O O . VAL A 1 196 ? 10.003 -8.321 -29.664 1.00 92.19 196 VAL A O 1
ATOM 1605 N N . ARG A 1 197 ? 9.895 -6.489 -30.973 1.00 91.81 197 ARG A N 1
ATOM 1606 C CA . ARG A 1 197 ? 8.753 -6.891 -31.790 1.00 91.81 197 ARG A CA 1
ATOM 1607 C C . ARG A 1 197 ? 9.176 -6.975 -33.246 1.00 91.81 197 ARG A C 1
ATOM 1609 O O . ARG A 1 197 ? 9.897 -6.107 -33.741 1.00 91.81 197 ARG A O 1
ATOM 1616 N N . TYR A 1 198 ? 8.705 -8.004 -33.932 1.00 92.25 198 TYR A N 1
ATOM 1617 C CA . TYR A 1 198 ? 8.982 -8.247 -35.342 1.00 92.25 198 TYR A CA 1
ATOM 1618 C C . TYR A 1 198 ? 7.776 -7.903 -36.231 1.00 92.25 198 TYR A C 1
ATOM 1620 O O . TYR A 1 198 ? 6.652 -7.803 -35.745 1.00 92.25 198 TYR A O 1
ATOM 1628 N N . ASP A 1 199 ? 7.997 -7.744 -37.536 1.00 89.94 199 ASP A N 1
ATOM 1629 C CA . ASP A 1 199 ? 6.959 -7.461 -38.546 1.00 89.94 199 ASP A CA 1
ATOM 1630 C C . ASP A 1 199 ? 5.860 -8.538 -38.610 1.00 89.94 199 ASP A C 1
ATOM 1632 O O . ASP A 1 199 ? 4.694 -8.231 -38.828 1.00 89.94 199 ASP A O 1
ATOM 1636 N N . SER A 1 200 ? 6.211 -9.790 -38.308 1.00 87.06 200 SER A N 1
ATOM 1637 C CA . SER A 1 200 ? 5.273 -10.907 -38.129 1.00 87.06 200 SER A CA 1
ATOM 1638 C C . SER A 1 200 ? 4.283 -10.727 -36.971 1.00 87.06 200 SER A C 1
ATOM 1640 O O . SER A 1 200 ? 3.389 -11.552 -36.805 1.00 87.06 200 SER A O 1
ATOM 1642 N N . GLY A 1 201 ? 4.467 -9.707 -36.126 1.00 85.81 201 GLY A N 1
ATOM 1643 C CA . GLY A 1 201 ? 3.702 -9.496 -34.897 1.00 85.81 201 GLY A CA 1
ATOM 1644 C C . GLY A 1 201 ? 4.207 -10.301 -33.696 1.00 85.81 201 GLY A C 1
ATOM 1645 O O . GLY A 1 201 ? 3.717 -10.102 -32.590 1.00 85.81 201 GLY A O 1
ATOM 1646 N N . VAL A 1 202 ? 5.199 -11.179 -33.879 1.00 87.38 202 VAL A N 1
ATOM 1647 C CA . VAL A 1 202 ? 5.835 -11.913 -32.776 1.00 87.38 202 VAL A CA 1
ATOM 1648 C C . VAL A 1 202 ? 6.701 -10.965 -31.948 1.00 87.38 202 VAL A C 1
ATOM 1650 O O . VAL A 1 202 ? 7.471 -10.177 -32.503 1.00 87.38 202 VAL A O 1
ATOM 1653 N N . SER A 1 203 ? 6.633 -11.107 -30.626 1.00 90.00 203 SER A N 1
ATOM 1654 C CA . SER A 1 203 ? 7.455 -10.362 -29.673 1.00 90.00 203 SER A CA 1
ATOM 1655 C C . SER A 1 203 ? 8.309 -11.297 -28.823 1.00 90.00 203 SER A C 1
ATOM 1657 O O . SER A 1 203 ? 7.949 -12.446 -28.569 1.00 90.00 203 SER A O 1
ATOM 1659 N N . GLN A 1 204 ? 9.478 -10.818 -28.410 1.00 89.94 204 GLN A N 1
ATOM 1660 C CA . GLN A 1 204 ? 10.385 -11.515 -27.502 1.00 89.94 204 GLN A CA 1
ATOM 1661 C C . GLN A 1 204 ? 10.954 -10.528 -26.496 1.00 89.94 204 GLN A C 1
ATOM 1663 O O . GLN A 1 204 ? 11.132 -9.348 -26.793 1.00 89.94 204 GLN A O 1
ATOM 1668 N N . TRP A 1 205 ? 11.277 -11.017 -25.308 1.00 91.25 205 TRP A N 1
ATOM 1669 C CA . TRP A 1 205 ? 11.781 -10.170 -24.244 1.00 91.25 205 TRP A CA 1
ATOM 1670 C C . TRP A 1 205 ? 12.622 -10.945 -23.242 1.00 91.25 205 TRP A C 1
ATOM 1672 O O . TRP A 1 205 ? 12.596 -12.175 -23.194 1.00 91.25 205 TRP A O 1
ATOM 1682 N N . ASN A 1 206 ? 13.338 -10.203 -22.405 1.00 89.19 206 ASN A N 1
ATOM 1683 C CA . ASN A 1 206 ? 14.117 -10.746 -21.305 1.00 89.19 206 ASN A CA 1
ATOM 1684 C C . ASN A 1 206 ? 13.956 -9.890 -20.048 1.00 89.19 206 ASN A C 1
ATOM 1686 O O . ASN A 1 206 ? 13.988 -8.661 -20.123 1.00 89.19 206 ASN A O 1
ATOM 1690 N N . ASN A 1 207 ? 13.839 -10.551 -18.893 1.00 80.56 207 ASN A N 1
ATOM 1691 C CA . ASN A 1 207 ? 13.830 -9.925 -17.565 1.00 80.56 207 ASN A CA 1
ATOM 1692 C C . ASN A 1 207 ? 12.783 -8.803 -17.360 1.00 80.56 207 ASN A C 1
ATOM 1694 O O . ASN A 1 207 ? 12.954 -7.930 -16.505 1.00 80.56 207 ASN A O 1
ATOM 1698 N N . VAL A 1 208 ? 11.682 -8.816 -18.115 1.00 73.00 208 VAL A N 1
ATOM 1699 C CA . VAL A 1 208 ? 10.525 -7.931 -17.881 1.00 73.00 208 VAL A CA 1
ATOM 1700 C C . VAL A 1 208 ? 9.637 -8.522 -16.775 1.00 73.00 208 VAL A C 1
ATOM 1702 O O . VAL A 1 208 ? 9.509 -9.743 -16.695 1.00 73.00 208 VAL A O 1
ATOM 1705 N N . PRO A 1 209 ? 9.029 -7.690 -15.908 1.00 69.19 209 PRO A N 1
ATOM 1706 C CA . PRO A 1 209 ? 8.116 -8.149 -14.862 1.00 69.19 209 PRO A CA 1
ATOM 1707 C C . PRO A 1 209 ? 6.970 -9.017 -15.396 1.00 69.19 209 PRO A C 1
ATOM 1709 O O . PRO A 1 209 ? 6.364 -8.677 -16.410 1.00 69.19 209 PRO A O 1
ATOM 1712 N N . ASN A 1 210 ? 6.597 -10.059 -14.646 1.00 66.75 210 ASN A N 1
ATOM 1713 C CA . ASN A 1 210 ? 5.489 -10.965 -14.992 1.00 66.75 210 ASN A CA 1
ATOM 1714 C C . ASN A 1 210 ? 4.144 -10.236 -15.205 1.00 66.75 210 ASN A C 1
ATOM 1716 O O . ASN A 1 210 ? 3.289 -10.691 -15.950 1.00 66.75 210 ASN A O 1
ATOM 1720 N N . SER A 1 211 ? 3.954 -9.053 -14.618 1.00 63.62 211 SER A N 1
ATOM 1721 C CA . SER A 1 211 ? 2.748 -8.247 -14.850 1.00 63.62 211 SER A CA 1
ATOM 1722 C C . SER A 1 211 ? 2.619 -7.716 -16.286 1.00 63.62 211 SER A C 1
ATOM 1724 O O . SER A 1 211 ? 1.538 -7.290 -16.676 1.00 63.62 211 SER A O 1
ATOM 1726 N N . LEU A 1 212 ? 3.711 -7.686 -17.060 1.00 57.97 212 LEU A N 1
ATOM 1727 C CA . LEU A 1 212 ? 3.707 -7.301 -18.477 1.00 57.97 212 LEU A CA 1
ATOM 1728 C C . LEU A 1 212 ? 3.550 -8.508 -19.406 1.00 57.97 212 LEU A C 1
ATOM 1730 O O . LEU A 1 212 ? 3.064 -8.344 -20.520 1.00 57.97 212 LEU A O 1
ATOM 1734 N N . THR A 1 213 ? 3.903 -9.715 -18.952 1.00 57.75 213 THR A N 1
ATOM 1735 C CA . THR A 1 213 ? 3.710 -10.941 -19.741 1.00 57.75 213 THR A CA 1
ATOM 1736 C C . THR A 1 213 ? 2.235 -11.327 -19.866 1.00 57.75 213 THR A C 1
ATOM 1738 O O . THR A 1 213 ? 1.846 -11.921 -20.866 1.00 57.75 213 THR A O 1
ATOM 1741 N N . ASP A 1 214 ? 1.399 -10.926 -18.904 1.00 53.34 214 ASP A N 1
ATOM 1742 C CA . ASP A 1 214 ? -0.047 -11.197 -18.904 1.00 53.34 214 ASP A CA 1
ATOM 1743 C C . ASP A 1 214 ? -0.860 -10.229 -19.787 1.00 53.34 214 ASP A C 1
ATOM 1745 O O . ASP A 1 214 ? -2.028 -10.478 -20.077 1.00 53.34 214 ASP A O 1
ATOM 1749 N N . ALA A 1 215 ? -0.268 -9.113 -20.228 1.00 51.59 215 ALA A N 1
ATOM 1750 C CA . ALA A 1 215 ? -0.960 -8.118 -21.051 1.00 51.59 215 ALA A CA 1
ATOM 1751 C C . ALA A 1 215 ? -1.017 -8.510 -22.542 1.00 51.59 215 ALA A C 1
ATOM 1753 O O . ALA A 1 215 ? -1.967 -8.148 -23.235 1.00 51.59 215 ALA A O 1
ATOM 1754 N N . GLU A 1 216 ? -0.040 -9.276 -23.043 1.00 49.06 216 GLU A N 1
ATOM 1755 C CA . GLU A 1 216 ? -0.009 -9.725 -24.445 1.00 49.06 216 GLU A CA 1
ATOM 1756 C C . GLU A 1 216 ? -0.847 -10.997 -24.690 1.00 49.06 216 GLU A C 1
ATOM 1758 O O . GLU A 1 216 ? -1.307 -11.222 -25.806 1.00 49.06 216 GLU A O 1
ATOM 1763 N N . SER A 1 217 ? -1.157 -11.797 -23.664 1.00 47.41 217 SER A N 1
ATOM 1764 C CA . SER A 1 217 ? -2.056 -12.957 -23.801 1.00 47.41 217 SER A CA 1
ATOM 1765 C C . SER A 1 217 ? -3.530 -12.572 -24.012 1.00 47.41 217 SER A C 1
ATOM 1767 O O . SER A 1 217 ? -4.314 -13.394 -24.485 1.00 47.41 217 SER A O 1
ATOM 1769 N N . TYR A 1 218 ? -3.905 -11.311 -23.761 1.00 42.34 218 TYR A N 1
ATOM 1770 C CA . TYR A 1 218 ? -5.237 -10.778 -24.073 1.00 42.34 218 TYR A CA 1
ATOM 1771 C C . TYR A 1 218 ? -5.432 -10.396 -25.552 1.00 42.34 218 TYR A C 1
ATOM 1773 O O . TYR A 1 218 ? -6.575 -10.305 -26.000 1.00 42.34 218 TYR A O 1
ATOM 1781 N N . SER A 1 219 ? -4.366 -10.198 -26.340 1.00 44.25 219 SER A N 1
ATOM 1782 C CA . SER A 1 219 ? -4.494 -9.804 -27.757 1.00 44.25 219 SER A CA 1
ATOM 1783 C C . SER A 1 219 ? -4.628 -10.995 -28.716 1.00 44.25 219 SER A C 1
ATOM 1785 O O . SER A 1 219 ? -5.181 -10.843 -29.803 1.00 44.25 219 SER A O 1
ATOM 1787 N N . ALA A 1 220 ? -4.223 -12.199 -28.300 1.00 40.44 220 ALA A N 1
ATOM 1788 C CA . ALA A 1 220 ? -4.348 -13.426 -29.096 1.00 40.44 220 ALA A CA 1
ATOM 1789 C C . ALA A 1 220 ? -5.782 -14.010 -29.144 1.00 40.44 220 ALA A C 1
ATOM 1791 O O . ALA A 1 220 ? -6.017 -15.000 -29.834 1.00 40.44 220 ALA A O 1
ATOM 1792 N N . GLY A 1 221 ? -6.741 -13.413 -28.423 1.00 34.38 221 GLY A N 1
ATOM 1793 C CA . GLY A 1 221 ? -8.102 -13.939 -28.244 1.00 34.38 221 GLY A CA 1
ATOM 1794 C C . GLY A 1 221 ? -9.241 -13.125 -28.866 1.00 34.38 221 GLY A C 1
ATOM 1795 O O . GLY A 1 221 ? -10.396 -13.449 -28.611 1.00 34.38 221 GLY A O 1
ATOM 1796 N N . MET A 1 222 ? -8.973 -12.079 -29.655 1.00 34.50 222 MET A N 1
ATOM 1797 C CA . MET A 1 222 ? -10.028 -11.305 -30.330 1.00 34.50 222 MET A CA 1
ATOM 1798 C C . MET A 1 222 ? -10.225 -11.793 -31.777 1.00 34.50 222 MET A C 1
ATOM 1800 O O . MET A 1 222 ? -9.453 -11.412 -32.661 1.00 34.50 222 MET A O 1
ATOM 1804 N N . PRO A 1 223 ? -11.255 -12.609 -32.074 1.00 37.62 223 PRO A N 1
ATOM 1805 C CA . PRO A 1 223 ? -11.647 -12.861 -33.449 1.00 37.62 223 PRO A CA 1
ATOM 1806 C C . PRO A 1 223 ? -12.336 -11.605 -33.999 1.00 37.62 223 PRO A C 1
ATOM 1808 O O . PRO A 1 223 ? -13.415 -11.237 -33.545 1.00 37.62 223 PRO A O 1
ATOM 1811 N N . GLY A 1 224 ? -11.743 -10.970 -35.014 1.00 38.44 224 GLY A N 1
ATOM 1812 C CA . GLY A 1 224 ? -12.533 -10.161 -35.950 1.00 38.44 224 GLY A CA 1
ATOM 1813 C C . GLY A 1 224 ? -12.194 -8.684 -36.129 1.00 38.44 224 GLY A C 1
ATOM 1814 O O . GLY A 1 224 ? -13.105 -7.926 -36.443 1.00 38.44 224 GLY A O 1
ATOM 1815 N N . PHE A 1 225 ? -10.931 -8.257 -36.049 1.00 35.56 225 PHE A N 1
ATOM 1816 C CA . PHE A 1 225 ? -10.562 -6.958 -36.630 1.00 35.56 225 PHE A CA 1
ATOM 1817 C C . PHE A 1 225 ? -9.860 -7.151 -37.978 1.00 35.56 225 PHE A C 1
ATOM 1819 O O . PHE A 1 225 ? -8.650 -7.346 -38.051 1.00 35.56 225 PHE A O 1
ATOM 1826 N N . ARG A 1 226 ? -10.645 -7.136 -39.064 1.00 37.53 226 ARG A N 1
ATOM 1827 C CA . ARG A 1 226 ? -10.112 -6.871 -40.407 1.00 37.53 226 ARG A CA 1
ATOM 1828 C C . ARG A 1 226 ? -10.023 -5.352 -40.568 1.00 37.53 226 ARG A C 1
ATOM 1830 O O . ARG A 1 226 ? -11.070 -4.711 -40.478 1.00 37.53 226 ARG A O 1
ATOM 1837 N N . PRO A 1 227 ? -8.843 -4.766 -40.820 1.00 36.09 227 PRO A N 1
ATOM 1838 C CA . PRO A 1 227 ? -8.799 -3.397 -41.302 1.00 36.09 227 PRO A CA 1
ATOM 1839 C C . PRO A 1 227 ? -9.414 -3.374 -42.710 1.00 36.09 227 PRO A C 1
ATOM 1841 O O . PRO A 1 227 ? -9.047 -4.176 -43.572 1.00 36.09 227 PRO A O 1
ATOM 1844 N N . GLY A 1 228 ? -10.433 -2.531 -42.886 1.00 32.22 228 GLY A N 1
ATOM 1845 C CA . GLY A 1 228 ? -11.005 -2.211 -44.194 1.00 32.22 228 GLY A CA 1
ATOM 1846 C C . GLY A 1 228 ? -10.003 -1.453 -45.078 1.00 32.22 228 GLY A C 1
ATOM 1847 O O . GLY A 1 228 ? -8.964 -1.042 -44.563 1.00 32.22 228 GLY A O 1
ATOM 1848 N N . PRO A 1 229 ? -10.307 -1.336 -46.384 1.00 44.06 229 PRO A N 1
ATOM 1849 C CA . PRO A 1 229 ? -9.368 -0.940 -47.437 1.00 44.06 229 PRO A CA 1
ATOM 1850 C C . PRO A 1 229 ? -8.736 0.438 -47.238 1.00 44.06 229 PRO A C 1
ATOM 1852 O O . PRO A 1 229 ? -9.421 1.334 -46.694 1.00 44.06 229 PRO A O 1
#

pLDDT: mean 74.85, std 20.27, range [32.22, 95.62]

Foldseek 3Di:
DDDDDDDPPDDDDDDDDDPPPDPPDPPDDPDPPPPVNVVVVVVVVVVVVVVVVVVVVVVVVVVVVVVVVVVVVVVVVVVVVVVVVVVVVVVVVVVVVVVVVVVVVVVVVVVVVVVCVPPPDDPPPPDDDVVCVVQVDPQFQEWEDAPQKIKTAGVVLDIDMDPDQQPVVVCVNVVDDPPDFRWRYKYYYYPSWIKTAGPVRDIDIDPDDPVVVVVVVVVVPDPDDDDDD